Protein AF-0000000084448529 (afdb_homodimer)

Sequence (262 aa):
MGAVLVGSAVAVAVGKTAETLTDPGRRFHRKGSGHPDAEVFRLCDEWHTAKATGDALYVQVQSLDDERRLQTAIDAATDWLADVEEGLEALPARTLEGVRAKARVVQSTGHGGADLASAIIRDLLAMEGVAMGAVLVGSAVAVAVGKTAETLTDPGRRFHRKGSGHPDAEVFRLCDEWHTAKATGDALYVQVQSLDDERRLQTAIDAATDWLADVEEGLEALPARTLEGVRAKARVVQSTGHGGADLASAIIRDLLAMEGVA

Organism: NCBI:txid207340

Secondary structure (DSSP, 8-state):
------TTHHHHHHHHHHHHT--TT-------TTSTTHHHHHHHHHHHHHHHHHHHHHHT--SHHHHHHHHHHHHHHHHHHHHHHHHHHHS---SHHHHHHHHHHHHHHGGG-HHHHHHHHHHHHHTTTT-/-----TTTHHHHHHHHHTTTT--TT-------TTSTTHHHHHHHHHHHHHHHHHHHHHHT--SHHHHHHHHHHHHHHHHHHHHHHHHHHHS---SHHHHHHHHHHHHHHGGG-HHHHHHHHHHHHHTTTT-

Radius of gyration: 24.77 Å; Cα contacts (8 Å, |Δi|>4): 202; chains: 2; bounding box: 46×63×69 Å

pLDDT: mean 78.46, std 26.32, range [24.72, 98.0]

Solvent-accessible surface area (backbone atoms only — not comparable to full-atom values): 14985 Å² total; per-residue (Å²): 137,82,80,76,74,65,72,62,63,66,57,57,65,60,55,60,64,59,61,68,69,56,62,73,80,72,58,66,71,74,54,50,92,76,40,90,32,34,68,56,52,51,44,50,53,48,37,54,50,29,48,50,51,35,52,57,52,54,72,63,48,83,45,72,69,39,42,63,73,42,39,68,60,47,50,52,28,50,51,48,34,50,52,40,51,50,49,55,43,70,50,77,37,74,44,69,66,32,39,50,52,54,43,52,50,33,67,71,55,58,90,75,25,55,66,46,42,52,37,44,45,52,30,58,57,57,51,59,72,72,103,135,82,78,75,75,69,72,63,64,68,58,57,64,62,56,61,67,61,60,68,72,56,64,71,80,73,59,65,73,72,55,50,94,75,40,91,34,34,66,55,52,49,44,50,54,48,36,55,50,29,48,51,52,35,51,58,52,55,72,64,48,82,45,70,70,40,42,65,73,41,40,66,60,48,51,52,29,51,50,49,34,51,51,40,51,50,50,54,43,69,50,76,38,75,45,72,66,32,38,50,51,54,41,53,50,33,66,71,55,58,89,73,25,56,66,47,42,50,38,43,45,52,29,61,57,56,51,60,71,72,104

Nearest PDB structures (foldseek):
  3q84-assembly1_A  TM=5.074E-01  e=5.265E+00  Homo sapiens
  8cih-assembly1_A  TM=3.950E-01  e=4.992E+00  Homo sapiens
  3q0k-assembly1_A  TM=4.760E-01  e=4.502E+00  Homo sapiens
  8cih-a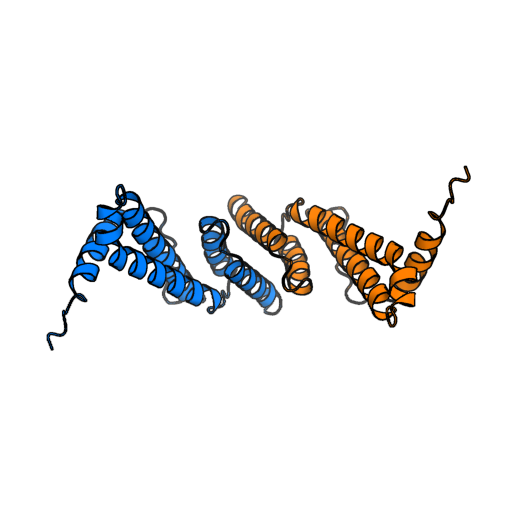ssembly1_A  TM=3.949E-01  e=6.170E+00  Homo sapiens
  8aud-assembly1_A  TM=3.080E-01  e=6.503E+00  Corynebacterium glutamicum ATCC 13032

Structure (mmCIF, N/CA/C/O backbone):
data_AF-0000000084448529-model_v1
#
loop_
_entity.id
_entity.type
_entity.pdbx_description
1 polymer 'Uncharacterized protein'
#
loop_
_atom_site.group_PDB
_atom_site.id
_atom_site.type_symbol
_atom_site.label_atom_id
_atom_site.label_alt_id
_atom_site.label_comp_id
_atom_site.label_asym_id
_atom_site.label_entity_id
_atom_site.label_seq_id
_atom_site.pdbx_PDB_ins_code
_atom_site.Cartn_x
_atom_site.Cartn_y
_atom_site.Cartn_z
_atom_site.occupancy
_atom_site.B_iso_or_equiv
_atom_site.auth_seq_id
_atom_site.auth_comp_id
_atom_site.auth_asym_id
_atom_site.auth_atom_id
_atom_site.pdbx_PDB_model_num
ATOM 1 N N . MET A 1 1 ? 23.875 27.547 34.562 1 24.72 1 MET A N 1
ATOM 2 C CA . MET A 1 1 ? 23.734 26.797 33.312 1 24.72 1 MET A CA 1
ATOM 3 C C . MET A 1 1 ? 22.328 26.969 32.75 1 24.72 1 MET A C 1
ATOM 5 O O . MET A 1 1 ? 21.344 26.609 33.406 1 24.72 1 MET A O 1
ATOM 9 N N . GLY A 1 2 ? 22.078 28.125 32.031 1 28.11 2 GLY A N 1
ATOM 10 C CA . GLY A 1 2 ? 20.859 28.781 31.625 1 28.11 2 GLY A CA 1
ATOM 11 C C . GLY A 1 2 ? 20.047 27.969 30.625 1 28.11 2 GLY A C 1
ATOM 12 O O . GLY A 1 2 ? 20.578 27.531 29.609 1 28.11 2 GLY A O 1
ATOM 13 N N . ALA A 1 3 ? 19.109 27.156 31.125 1 30.03 3 ALA A N 1
ATOM 14 C CA . ALA A 1 3 ? 18.094 26.391 30.422 1 30.03 3 ALA A CA 1
ATOM 15 C C . ALA A 1 3 ? 17.344 27.266 29.422 1 30.03 3 ALA A C 1
ATOM 17 O O . ALA A 1 3 ? 16.688 28.234 29.812 1 30.03 3 ALA A O 1
ATOM 18 N N . VAL A 1 4 ? 18.109 27.594 28.281 1 31.22 4 VAL A N 1
ATOM 19 C CA . VAL A 1 4 ? 17.5 28.359 27.203 1 31.22 4 VAL A CA 1
ATOM 20 C C . VAL A 1 4 ? 16.141 27.766 26.844 1 31.22 4 VAL A C 1
ATOM 22 O O . VAL A 1 4 ? 16.047 26.578 26.5 1 31.22 4 VAL A O 1
ATOM 25 N N . LEU A 1 5 ? 15.109 28.234 27.438 1 30.31 5 LEU A N 1
ATOM 26 C CA . LEU A 1 5 ? 13.68 28.078 27.188 1 30.31 5 LEU A CA 1
ATOM 27 C C . LEU A 1 5 ? 13.359 28.328 25.719 1 30.31 5 LEU A C 1
ATOM 29 O O . LEU A 1 5 ? 12.969 29.438 25.344 1 30.31 5 LEU A O 1
ATOM 33 N N . VAL A 1 6 ? 14.227 27.812 24.828 1 32.47 6 VAL A N 1
ATOM 34 C CA . VAL A 1 6 ? 13.891 28.016 23.422 1 32.47 6 VAL A CA 1
ATOM 35 C C . VAL A 1 6 ? 12.555 27.359 23.109 1 32.47 6 VAL A C 1
ATOM 37 O O . VAL A 1 6 ? 12.078 27.422 21.969 1 32.47 6 VAL A O 1
ATOM 40 N N . GLY A 1 7 ? 11.992 26.688 24.109 1 33.66 7 GLY A N 1
ATOM 41 C CA . GLY A 1 7 ? 10.82 25.875 23.812 1 33.66 7 GLY A CA 1
ATOM 42 C C . GLY A 1 7 ? 9.633 26.703 23.359 1 33.66 7 GLY A C 1
ATOM 43 O O . GLY A 1 7 ? 8.711 26.172 22.734 1 33.66 7 GLY A O 1
ATOM 44 N N . SER A 1 8 ? 9.484 28 23.844 1 33.22 8 SER A N 1
ATOM 45 C CA . SER A 1 8 ? 8.195 28.672 23.797 1 33.22 8 SER A CA 1
ATOM 46 C C . SER A 1 8 ? 7.926 29.266 22.422 1 33.22 8 SER A C 1
ATOM 48 O O . SER A 1 8 ? 6.77 29.438 22.031 1 33.22 8 SER A O 1
ATOM 50 N N . ALA A 1 9 ? 8.961 29.734 21.703 1 34.25 9 ALA A N 1
ATOM 51 C CA . ALA A 1 9 ? 8.641 30.594 20.562 1 34.25 9 ALA A CA 1
ATOM 52 C C . ALA A 1 9 ? 8.141 29.766 19.375 1 34.25 9 ALA A C 1
ATOM 54 O O . ALA A 1 9 ? 7.352 30.25 18.562 1 34.25 9 ALA A O 1
ATOM 55 N N . VAL A 1 10 ? 8.641 28.562 19.234 1 34.59 10 VAL A N 1
ATOM 56 C CA . VAL A 1 10 ? 8.227 27.812 18.047 1 34.59 10 VAL A CA 1
ATOM 57 C C . VAL A 1 10 ? 6.754 27.438 18.172 1 34.59 10 VAL A C 1
ATOM 59 O O . VAL A 1 10 ? 6.07 27.25 17.156 1 34.59 10 VAL A O 1
ATOM 62 N N . ALA A 1 11 ? 6.145 27.391 19.406 1 35.22 11 ALA A N 1
ATOM 63 C CA . ALA A 1 11 ? 4.727 27.062 19.516 1 35.22 11 ALA A CA 1
ATOM 64 C C . ALA A 1 11 ? 3.857 28.172 18.938 1 35.22 11 ALA A C 1
ATOM 66 O O . ALA A 1 11 ? 2.83 27.906 18.312 1 35.22 11 ALA A O 1
ATOM 67 N N . VAL A 1 12 ? 4.258 29.5 19.047 1 38.59 12 VAL A N 1
ATOM 68 C CA . VAL A 1 12 ? 3.381 30.609 18.703 1 38.59 12 VAL A CA 1
ATOM 69 C C . VAL A 1 12 ? 3.26 30.703 17.172 1 38.59 12 VAL A C 1
ATOM 71 O O . VAL A 1 12 ? 2.176 30.969 16.656 1 38.59 12 VAL A O 1
ATOM 74 N N . ALA A 1 13 ? 4.359 30.609 16.422 1 36.44 13 ALA A N 1
ATOM 75 C CA . ALA A 1 13 ? 4.254 30.859 14.984 1 36.44 13 ALA A CA 1
ATOM 76 C C . ALA A 1 13 ? 3.484 29.734 14.281 1 36.44 13 ALA A C 1
ATOM 78 O O . ALA A 1 13 ? 2.744 29.984 13.328 1 36.44 13 ALA A O 1
ATOM 79 N N . VAL A 1 14 ? 3.604 28.516 14.766 1 37.47 14 VAL A N 1
ATOM 80 C CA . VAL A 1 14 ? 2.838 27.453 14.148 1 37.47 14 VAL A CA 1
ATOM 81 C C . VAL A 1 14 ? 1.353 27.625 14.461 1 37.47 14 VAL A C 1
ATOM 83 O O . VAL A 1 14 ? 0.495 27.188 13.688 1 37.47 14 VAL A O 1
ATOM 86 N N . GLY A 1 15 ? 0.99 28.281 15.531 1 34.44 15 GLY A N 1
ATOM 87 C CA . GLY A 1 15 ? -0.405 28.469 15.898 1 34.44 15 GLY A CA 1
ATOM 88 C C . GLY A 1 15 ? -1.162 29.359 14.93 1 34.44 15 GLY A C 1
ATOM 89 O O . GLY A 1 15 ? -2.342 29.125 14.664 1 34.44 15 GLY A O 1
ATOM 90 N N . LYS A 1 16 ? -0.589 30.5 14.453 1 38.53 16 LYS A N 1
ATOM 91 C CA . LYS A 1 16 ? -1.367 31.469 13.672 1 38.53 16 LYS A CA 1
ATOM 92 C C . LYS A 1 16 ? -1.689 30.906 12.289 1 38.53 16 LYS A C 1
ATOM 94 O O . LYS A 1 16 ? -2.787 31.125 11.766 1 38.53 16 LYS A O 1
ATOM 99 N N . THR A 1 17 ? -0.734 30.438 11.492 1 34.94 17 THR A N 1
ATOM 100 C CA . THR A 1 17 ? -0.968 30.125 10.086 1 34.94 17 THR A CA 1
ATOM 101 C C . THR A 1 17 ? -1.81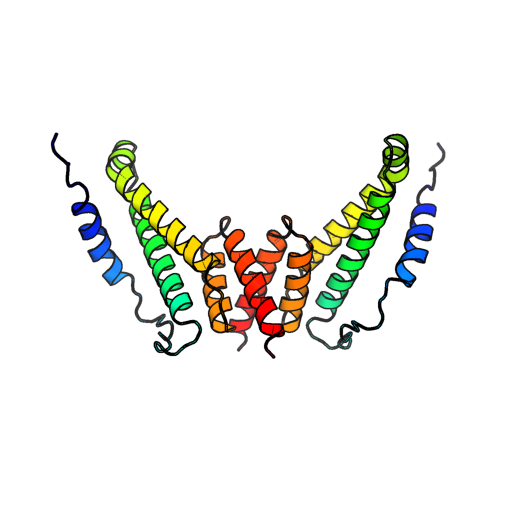2 28.859 9.945 1 34.94 17 THR A C 1
ATOM 103 O O . THR A 1 17 ? -2.354 28.594 8.875 1 34.94 17 THR A O 1
ATOM 106 N N . ALA A 1 18 ? -1.886 28.078 10.945 1 33.94 18 ALA A N 1
ATOM 107 C CA . ALA A 1 18 ? -2.771 26.906 10.867 1 33.94 18 ALA A CA 1
ATOM 108 C C . ALA A 1 18 ? -4.234 27.344 10.867 1 33.94 18 ALA A C 1
ATOM 110 O O . ALA A 1 18 ? -5.117 26.547 10.516 1 33.94 18 ALA A O 1
ATOM 111 N N . GLU A 1 19 ? -4.582 28.547 11.336 1 35.69 19 GLU A N 1
ATOM 112 C CA . GLU A 1 19 ? -5.992 28.922 11.336 1 35.69 19 GLU A CA 1
ATOM 113 C C . GLU A 1 19 ? -6.539 29.016 9.906 1 35.69 19 GLU A C 1
ATOM 115 O O . GLU A 1 19 ? -7.695 28.672 9.664 1 35.69 19 GLU A O 1
ATOM 120 N N . THR A 1 20 ? -5.777 29.688 9 1 36.91 20 THR A N 1
ATOM 121 C CA . THR A 1 20 ? -6.406 30.062 7.742 1 36.91 20 THR A CA 1
ATOM 122 C C . THR A 1 20 ? -6.547 28.859 6.816 1 36.91 20 THR A C 1
ATOM 124 O O . THR A 1 20 ? -7.293 28.906 5.84 1 36.91 20 THR A O 1
ATOM 127 N N . LEU A 1 21 ? -5.562 28.047 6.906 1 34.34 21 LEU A N 1
ATOM 128 C CA . LEU A 1 21 ? -5.605 27.078 5.82 1 34.34 21 LEU A CA 1
ATOM 129 C C . LEU A 1 21 ? -6.75 26.078 6.023 1 34.34 21 LEU A C 1
ATOM 131 O O . LEU A 1 21 ? -6.832 25.062 5.324 1 34.34 21 LEU A O 1
ATOM 135 N N . THR A 1 22 ? -7.488 26.219 7.078 1 32.53 22 THR A N 1
ATOM 136 C CA . THR A 1 22 ? -8.633 25.328 7.156 1 32.53 22 THR A CA 1
ATOM 137 C C . THR A 1 22 ? -9.664 25.656 6.082 1 32.53 22 THR A C 1
ATOM 139 O O . THR A 1 22 ? -10.242 26.75 6.09 1 32.53 22 THR A O 1
ATOM 142 N N . ASP A 1 23 ? -9.344 25.438 4.789 1 32 23 ASP A N 1
ATOM 143 C CA . ASP A 1 23 ? -10.5 25.531 3.906 1 32 23 ASP A CA 1
ATOM 144 C C . ASP A 1 23 ? -11.734 24.891 4.547 1 32 23 ASP A C 1
ATOM 146 O O . ASP A 1 23 ? -11.68 23.75 5.012 1 32 23 ASP A O 1
ATOM 150 N N . PRO A 1 24 ? -12.719 25.656 5.027 1 34.75 24 PRO A N 1
ATOM 151 C CA . PRO A 1 24 ? -13.969 25.203 5.637 1 34.75 24 PRO A CA 1
ATOM 152 C C . PRO A 1 24 ? -14.641 24.078 4.848 1 34.75 24 PRO A C 1
ATOM 154 O O . PRO A 1 24 ? -15.523 23.391 5.371 1 34.75 24 PRO A O 1
ATOM 157 N N . GLY A 1 25 ? -14.562 24.141 3.551 1 36.56 25 GLY A N 1
ATOM 158 C CA . GLY A 1 25 ? -15.445 23.266 2.795 1 36.56 25 GLY A CA 1
ATOM 159 C C . GLY A 1 25 ? -15.156 21.797 3.002 1 36.56 25 GLY A C 1
ATOM 160 O O . GLY A 1 25 ? -15.867 20.938 2.48 1 36.56 25 GLY A O 1
ATOM 161 N N . ARG A 1 26 ? -13.906 21.453 3.006 1 35.91 26 ARG A N 1
ATOM 162 C CA . ARG A 1 26 ? -13.75 20 3.09 1 35.91 26 ARG A CA 1
ATOM 163 C C . ARG A 1 26 ? -14.023 19.5 4.504 1 35.91 26 ARG A C 1
ATOM 165 O O . ARG A 1 26 ? -13.125 19.469 5.344 1 35.91 26 ARG A O 1
ATOM 172 N N . ARG A 1 27 ? -15.07 20 5.176 1 31.8 27 ARG A N 1
ATOM 173 C CA . ARG A 1 27 ? -15.57 19.422 6.422 1 31.8 27 ARG A CA 1
ATOM 174 C C . ARG A 1 27 ? -15.547 17.906 6.371 1 31.8 27 ARG A C 1
ATOM 176 O O . ARG A 1 27 ? -16.328 17.281 5.656 1 31.8 27 ARG A O 1
ATOM 183 N N . PHE A 1 28 ? -14.43 17.359 6.336 1 37.78 28 PHE A N 1
ATOM 184 C CA . PHE A 1 28 ? -14.609 15.953 6.68 1 37.78 28 PHE A CA 1
ATOM 185 C C . PHE A 1 28 ? -15.602 15.797 7.828 1 37.78 28 PHE A C 1
ATOM 187 O O . PHE A 1 28 ? -15.609 16.594 8.758 1 37.78 28 PHE A O 1
ATOM 194 N N . HIS A 1 29 ? -16.781 15.477 7.531 1 41.22 29 HIS A N 1
ATOM 195 C CA . HIS A 1 29 ? -17.797 15.242 8.562 1 41.22 29 HIS A CA 1
ATOM 196 C C . HIS A 1 29 ? -17.141 14.797 9.867 1 41.22 29 HIS A C 1
ATOM 198 O O . HIS A 1 29 ? -16.469 13.773 9.914 1 41.22 29 HIS A O 1
ATOM 204 N N . ARG A 1 30 ? -16.531 15.648 10.555 1 45.5 30 ARG A N 1
ATOM 205 C CA . ARG A 1 30 ? -16.25 15.273 11.938 1 45.5 30 ARG A CA 1
ATOM 206 C C . ARG A 1 30 ? -17.266 14.273 12.461 1 45.5 30 ARG A C 1
ATOM 208 O O . ARG A 1 30 ? -18.391 14.648 12.797 1 45.5 30 ARG A O 1
ATOM 215 N N . LYS A 1 31 ? -17.359 13.188 11.758 1 51.59 31 LYS A N 1
ATOM 216 C CA . LYS A 1 31 ? -18.297 12.25 12.367 1 51.59 31 LYS A CA 1
ATOM 217 C C . LYS A 1 31 ? -18.094 12.172 13.883 1 51.59 31 LYS A C 1
ATOM 219 O O . LYS A 1 31 ? -16.96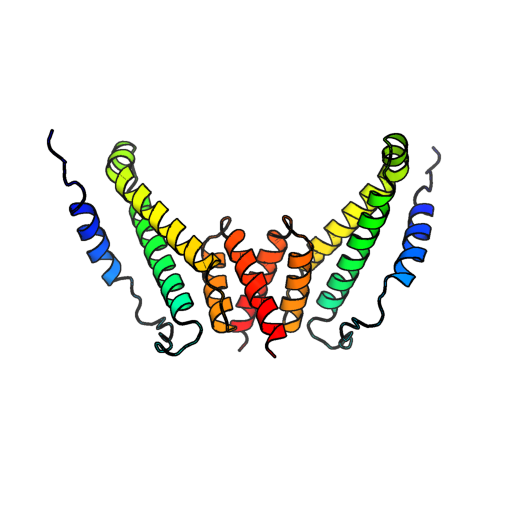9 12.305 14.367 1 51.59 31 LYS A O 1
ATOM 224 N N . GLY A 1 32 ? -19.047 12.438 14.453 1 54.25 32 GLY A N 1
ATOM 225 C CA . GLY A 1 32 ? -19.234 12.547 15.891 1 54.25 32 GLY A CA 1
ATOM 226 C C . GLY A 1 32 ? -18.375 11.57 16.672 1 54.25 32 GLY A C 1
ATOM 227 O O . GLY A 1 32 ? -17.859 10.602 16.109 1 54.25 32 GLY A O 1
ATOM 228 N N . SER A 1 33 ? -17.781 11.992 17.828 1 67.62 33 SER A N 1
ATOM 229 C CA . SER A 1 33 ? -17.062 11.219 18.844 1 67.62 33 SER A CA 1
ATOM 230 C C . SER A 1 33 ? -17.562 9.781 18.891 1 67.62 33 SER A C 1
ATOM 232 O O . SER A 1 33 ? -16.828 8.883 19.297 1 67.62 33 SER A O 1
ATOM 234 N N . GLY A 1 34 ? -18.578 9.539 18.156 1 83.69 34 GLY A N 1
ATOM 235 C CA . GLY A 1 34 ? -19.125 8.203 18.234 1 83.69 34 GLY A CA 1
ATOM 236 C C . GLY A 1 34 ? -18.75 7.32 17.062 1 83.69 34 GLY A C 1
ATOM 237 O O . GLY A 1 34 ? -18.984 6.109 17.094 1 83.69 34 GLY A O 1
ATOM 238 N N . HIS A 1 35 ? -18.094 7.938 16.125 1 90.12 35 HIS A N 1
ATOM 239 C CA . HIS A 1 35 ? -17.719 7.121 14.969 1 90.12 35 HIS A CA 1
ATOM 240 C C . HIS A 1 35 ? -16.578 6.176 15.312 1 90.12 35 HIS A C 1
ATOM 242 O O . HIS A 1 35 ? -15.625 6.566 15.984 1 90.12 35 HIS A O 1
ATOM 248 N N . PRO A 1 36 ? -16.609 4.973 14.953 1 93.94 36 PRO A N 1
ATOM 249 C CA . PRO A 1 36 ? -15.555 4.016 15.297 1 93.94 36 PRO A CA 1
ATOM 250 C C . PRO A 1 36 ? -14.172 4.469 14.836 1 93.94 36 PRO A C 1
ATOM 252 O O . PRO A 1 36 ? -13.156 4.039 15.391 1 93.94 36 PRO A O 1
ATOM 255 N N . ASP A 1 37 ? -14.125 5.371 13.82 1 96.88 37 ASP A N 1
ATOM 256 C CA . ASP A 1 37 ? -12.844 5.82 13.289 1 96.88 37 ASP A CA 1
ATOM 257 C C . ASP A 1 37 ? -12.609 7.293 13.602 1 96.88 37 ASP A C 1
ATOM 259 O O . ASP A 1 37 ? -11.898 7.984 12.867 1 96.88 37 ASP A O 1
ATOM 263 N N . ALA A 1 38 ? -13.195 7.797 14.633 1 96.69 38 ALA A N 1
ATOM 264 C CA . ALA A 1 38 ? -13.062 9.211 14.969 1 96.69 38 ALA A CA 1
ATOM 265 C C . ALA A 1 38 ? -11.602 9.594 15.156 1 96.69 38 ALA A C 1
ATOM 267 O O . ALA A 1 38 ? -11.156 10.641 14.672 1 96.69 38 ALA A O 1
ATOM 268 N N . GLU A 1 39 ? -10.891 8.703 15.891 1 97.19 39 GLU A N 1
ATOM 269 C CA . GLU A 1 39 ? -9.492 9.008 16.156 1 97.19 39 GLU A CA 1
ATOM 270 C C . GLU A 1 39 ? -8.664 8.93 14.867 1 97.19 39 GLU A C 1
ATOM 272 O O . GLU A 1 39 ? -7.719 9.703 14.688 1 97.19 39 GLU A O 1
ATOM 277 N N . VAL A 1 40 ? -8.992 8.055 13.953 1 97.81 40 VAL A N 1
ATOM 278 C CA . VAL A 1 40 ? -8.328 7.996 12.648 1 97.81 40 VAL A CA 1
ATOM 279 C C . VAL A 1 40 ? -8.516 9.32 11.914 1 97.81 40 VAL A C 1
ATOM 281 O O . VAL A 1 40 ? -7.559 9.883 11.383 1 97.81 40 VAL A O 1
ATOM 284 N N . PHE A 1 41 ? -9.695 9.828 11.922 1 97.44 41 PHE A N 1
ATOM 285 C CA . PHE A 1 41 ? -9.992 11.07 11.227 1 97.44 41 PHE A CA 1
ATOM 286 C C . PHE A 1 41 ? -9.219 12.234 11.852 1 97.44 41 PHE A C 1
ATOM 288 O O . PHE A 1 41 ? -8.672 13.078 11.133 1 97.44 41 PHE A O 1
ATOM 295 N N . ARG A 1 42 ? -9.172 12.188 13.133 1 97.56 42 ARG A N 1
ATOM 296 C CA . ARG A 1 42 ? -8.43 13.234 13.82 1 97.56 42 ARG A CA 1
ATOM 297 C C . ARG A 1 42 ? -6.961 13.227 13.414 1 97.56 42 ARG A C 1
ATOM 299 O O . ARG A 1 42 ? -6.379 14.273 13.133 1 97.56 42 ARG A O 1
ATOM 306 N N . LEU A 1 43 ? -6.391 12.055 13.43 1 97.75 43 LEU A N 1
ATOM 307 C CA . LEU A 1 43 ? -4.98 11.93 13.07 1 97.75 43 LEU A CA 1
ATOM 308 C C . LEU A 1 43 ? -4.75 12.336 11.617 1 97.75 43 LEU A C 1
ATOM 310 O O . LEU A 1 43 ? -3.715 12.914 11.289 1 97.75 43 LEU A O 1
ATOM 314 N N . CYS A 1 44 ? -5.668 12 10.75 1 97.44 44 CYS A N 1
ATOM 315 C CA . CYS A 1 44 ? -5.543 12.422 9.359 1 97.44 44 CYS A CA 1
ATOM 316 C C . CYS A 1 44 ? -5.531 13.945 9.25 1 97.44 44 CYS A C 1
ATOM 318 O O . CYS A 1 44 ? -4.715 14.516 8.523 1 97.44 44 CYS A O 1
ATOM 320 N N . ASP A 1 45 ? -6.379 14.578 9.953 1 97.31 45 ASP A N 1
ATOM 321 C CA . ASP A 1 45 ? -6.406 16.047 9.969 1 97.31 45 ASP A CA 1
ATOM 322 C C . ASP A 1 45 ? -5.094 16.609 10.492 1 97.31 45 ASP A C 1
ATOM 324 O O . ASP A 1 45 ? -4.559 17.578 9.938 1 97.31 45 ASP A O 1
ATOM 328 N N . GLU A 1 46 ? -4.695 15.961 11.539 1 97.81 46 GLU A N 1
ATOM 329 C CA . GLU A 1 46 ? -3.434 16.391 12.133 1 97.81 46 GLU A CA 1
ATOM 330 C C . GLU A 1 46 ? -2.277 16.219 11.148 1 97.81 46 GLU A C 1
ATOM 332 O O . GLU A 1 46 ? -1.38 17.062 11.086 1 97.81 46 GLU A O 1
ATOM 337 N N . TRP A 1 47 ? -2.309 15.188 10.422 1 96.94 47 TRP A N 1
ATOM 338 C CA . TRP A 1 47 ? -1.29 14.953 9.406 1 96.94 47 TRP A CA 1
ATOM 339 C C . TRP A 1 47 ? -1.247 16.094 8.406 1 96.94 47 TRP A C 1
ATOM 341 O O . TRP A 1 47 ? -0.174 16.625 8.094 1 96.94 47 TRP A O 1
ATOM 351 N N . HIS A 1 48 ? -2.387 16.453 7.914 1 96.75 48 HIS A N 1
ATOM 352 C CA . HIS A 1 48 ? -2.447 17.531 6.93 1 96.75 48 HIS A CA 1
ATOM 353 C C . HIS A 1 48 ? -1.93 18.828 7.512 1 96.75 48 HIS A C 1
ATOM 355 O O . HIS A 1 48 ? -1.25 19.594 6.824 1 96.75 48 HIS A O 1
ATOM 361 N N . THR A 1 49 ? -2.211 19.047 8.773 1 97.75 49 THR A N 1
ATOM 362 C CA . THR A 1 49 ? -1.723 20.25 9.43 1 97.75 49 THR A CA 1
ATOM 363 C C . THR A 1 49 ? -0.202 20.219 9.562 1 97.75 49 THR A C 1
ATOM 365 O O . THR A 1 49 ? 0.471 21.203 9.258 1 97.75 49 THR A O 1
ATOM 368 N N . ALA A 1 50 ? 0.261 19.062 9.984 1 96.81 50 ALA A N 1
ATOM 369 C CA . ALA A 1 50 ? 1.705 18.906 10.125 1 96.81 50 ALA A CA 1
ATOM 370 C C . ALA A 1 50 ? 2.406 19.078 8.781 1 96.81 50 ALA A C 1
ATOM 372 O O . ALA A 1 50 ? 3.418 19.781 8.688 1 96.81 50 ALA A O 1
ATOM 373 N N . LYS A 1 51 ? 1.891 18.484 7.809 1 95.94 51 LYS A N 1
ATOM 374 C CA . LYS A 1 51 ? 2.457 18.578 6.469 1 95.94 51 LYS A CA 1
ATOM 375 C C . LYS A 1 51 ? 2.461 20.031 5.977 1 95.94 51 LYS A C 1
ATOM 377 O O . LYS A 1 51 ? 3.471 20.5 5.457 1 95.94 51 LYS A O 1
ATOM 382 N N . ALA A 1 52 ? 1.409 20.719 6.133 1 95.94 52 ALA A N 1
ATOM 383 C CA . ALA A 1 52 ? 1.297 22.109 5.703 1 95.94 52 ALA A CA 1
ATOM 384 C C . ALA A 1 52 ? 2.297 23 6.438 1 95.94 52 ALA A C 1
ATOM 386 O O . ALA A 1 52 ? 2.879 23.906 5.852 1 95.94 52 ALA A O 1
ATOM 387 N N . THR A 1 53 ? 2.42 22.703 7.68 1 96.75 53 THR A N 1
ATOM 388 C CA . THR A 1 53 ? 3.359 23.453 8.492 1 96.75 53 THR A CA 1
ATOM 389 C C . THR A 1 53 ? 4.785 23.281 7.98 1 96.75 53 THR A C 1
ATOM 391 O O . THR A 1 53 ? 5.516 24.266 7.82 1 96.75 53 THR A O 1
ATOM 394 N N . GLY A 1 54 ? 5.148 22.078 7.742 1 95.69 54 GLY A N 1
ATOM 395 C CA . GLY A 1 54 ? 6.465 21.812 7.188 1 95.69 54 GLY A CA 1
ATOM 396 C C . GLY A 1 54 ? 6.688 22.469 5.836 1 95.69 54 GLY A C 1
ATOM 397 O O . GLY A 1 54 ? 7.723 23.094 5.605 1 95.69 54 GLY A O 1
ATOM 398 N N . ASP A 1 55 ? 5.691 22.312 4.969 1 94.44 55 ASP A N 1
ATOM 399 C CA . ASP A 1 55 ? 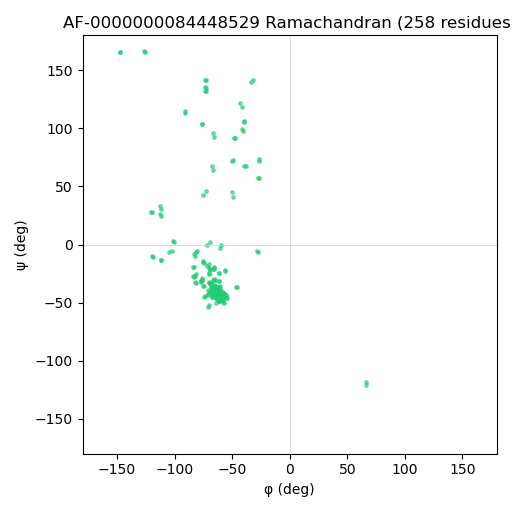5.773 22.922 3.641 1 94.44 55 ASP A CA 1
ATOM 400 C C . ASP A 1 55 ? 5.969 24.422 3.732 1 94.44 55 ASP A C 1
ATOM 402 O O . ASP A 1 55 ? 6.746 25 2.973 1 94.44 55 ASP A O 1
ATOM 406 N N . ALA A 1 56 ? 5.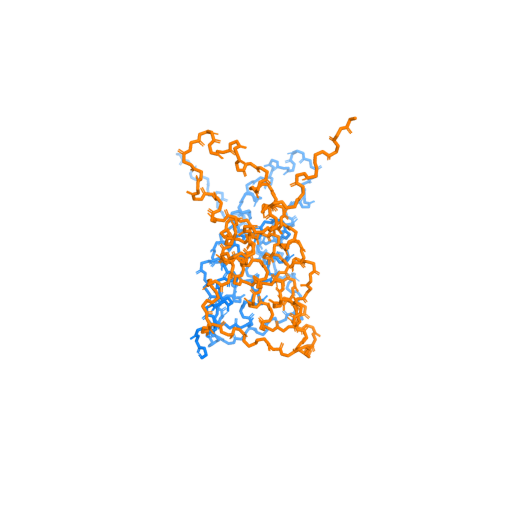285 25.031 4.621 1 96.06 56 ALA A N 1
ATOM 407 C CA . ALA A 1 56 ? 5.367 26.469 4.797 1 96.06 56 ALA A CA 1
ATOM 408 C C . ALA A 1 56 ? 6.77 26.891 5.23 1 96.06 56 ALA A C 1
ATOM 410 O O . ALA A 1 56 ? 7.27 27.938 4.805 1 96.06 56 ALA A O 1
ATOM 411 N N . LEU A 1 57 ? 7.387 26.062 6.047 1 96.25 57 LEU A N 1
ATOM 412 C CA . LEU A 1 57 ? 8.742 26.359 6.496 1 96.25 57 LEU A CA 1
ATOM 413 C C . LEU A 1 57 ? 9.742 26.188 5.352 1 96.25 57 LEU A C 1
ATOM 415 O O . LEU A 1 57 ? 10.641 27.016 5.188 1 96.25 57 LEU A O 1
ATOM 419 N N . TYR A 1 58 ? 9.523 25.203 4.594 1 94.25 58 TYR A N 1
ATOM 420 C CA . TYR A 1 58 ? 10.453 24.906 3.516 1 94.25 58 TYR A CA 1
ATOM 421 C C . TYR A 1 58 ? 10.445 26 2.455 1 94.25 58 TYR A C 1
ATOM 423 O O . TYR A 1 58 ? 11.484 26.328 1.883 1 94.25 58 TYR A O 1
ATOM 431 N N . VAL A 1 59 ? 9.32 26.547 2.193 1 95.25 59 VAL A N 1
ATOM 432 C CA . VAL A 1 59 ? 9.195 27.578 1.171 1 95.25 59 VAL A CA 1
ATOM 433 C C . VAL A 1 59 ? 9.969 28.828 1.602 1 95.25 59 VAL A C 1
ATOM 435 O O . VAL A 1 59 ? 10.352 29.641 0.764 1 95.25 59 VAL A O 1
ATOM 438 N N . GLN A 1 60 ? 10.266 28.984 2.834 1 95.56 60 GLN A N 1
ATOM 439 C CA . GLN A 1 60 ? 10.961 30.141 3.365 1 95.56 60 GLN A CA 1
ATOM 440 C C . GLN A 1 60 ? 12.469 30 3.213 1 95.56 60 GLN A C 1
ATOM 442 O O . GLN A 1 60 ? 13.211 30.984 3.371 1 95.56 60 GLN A O 1
ATOM 447 N N . VAL A 1 61 ? 12.898 28.75 3.02 1 95.06 61 VAL A N 1
ATOM 448 C CA . VAL A 1 61 ? 14.328 28.516 2.887 1 95.06 61 VAL A CA 1
ATOM 449 C C . VAL A 1 61 ? 14.797 28.938 1.499 1 95.06 61 VAL A C 1
ATOM 451 O O . VAL A 1 61 ? 14.578 28.234 0.515 1 95.06 61 VAL A O 1
ATOM 454 N N . GLN A 1 62 ? 15.461 30.109 1.395 1 95 62 GLN A N 1
ATOM 455 C CA . GLN A 1 62 ? 15.922 30.656 0.118 1 95 62 GLN A CA 1
ATOM 456 C C . GLN A 1 62 ? 17.438 30.812 0.099 1 95 62 GLN A C 1
ATOM 458 O O . GLN A 1 62 ? 18.016 31.156 -0.931 1 95 62 GLN A O 1
ATOM 463 N N . SER A 1 63 ? 18.094 30.641 1.318 1 95.44 63 SER A N 1
ATOM 464 C CA . SER A 1 63 ? 19.547 30.734 1.465 1 95.44 63 SER A CA 1
ATOM 465 C C . SER A 1 63 ? 20.062 29.797 2.555 1 95.44 63 SER A C 1
ATOM 467 O O . SER A 1 63 ? 19.266 29.234 3.316 1 95.44 63 SER A O 1
ATOM 469 N N . LEU A 1 64 ? 21.297 29.641 2.523 1 94.44 64 LEU A N 1
ATOM 470 C CA . LEU A 1 64 ? 21.906 28.828 3.564 1 94.44 64 LEU A CA 1
ATOM 471 C C . LEU A 1 64 ? 21.656 29.438 4.941 1 94.44 64 LEU A C 1
ATOM 473 O O . LEU A 1 64 ? 21.5 28.703 5.926 1 94.44 64 LEU A O 1
ATOM 477 N N . ASP A 1 65 ? 21.719 30.828 4.992 1 95 65 ASP A N 1
ATOM 478 C CA . ASP A 1 65 ? 21.438 31.5 6.254 1 95 65 ASP A CA 1
ATOM 479 C C . ASP A 1 65 ? 20 31.219 6.715 1 95 65 ASP A C 1
ATOM 481 O O . ASP A 1 65 ? 19.766 31 7.902 1 95 65 ASP A O 1
ATOM 485 N N . ASP A 1 66 ? 19.078 31.156 5.77 1 94.69 66 ASP A N 1
ATOM 486 C CA . ASP A 1 66 ? 17.688 30.797 6.078 1 94.69 66 ASP A CA 1
ATOM 487 C C . ASP A 1 66 ? 17.609 29.391 6.656 1 94.69 66 ASP A C 1
ATOM 489 O O . ASP A 1 66 ? 16.891 29.156 7.629 1 94.69 66 ASP A O 1
ATOM 493 N N . GLU A 1 67 ? 18.266 28.484 5.988 1 95.12 67 GLU A N 1
ATOM 494 C CA . GLU A 1 67 ? 18.266 27.078 6.41 1 95.12 67 GLU A CA 1
ATOM 495 C C . GLU A 1 67 ? 18.734 26.938 7.855 1 95.12 67 GLU A C 1
ATOM 497 O O . GLU A 1 67 ? 18.109 26.219 8.641 1 95.12 67 GLU A O 1
ATOM 502 N N . ARG A 1 68 ? 19.828 27.641 8.148 1 95.25 68 ARG A N 1
ATOM 503 C CA . ARG A 1 68 ? 20.375 27.578 9.5 1 95.25 68 ARG A CA 1
ATOM 504 C C . ARG A 1 68 ? 19.391 28.156 10.516 1 95.25 68 ARG A C 1
ATOM 506 O O . ARG A 1 68 ? 19.172 27.578 11.586 1 95.25 68 ARG A O 1
ATOM 513 N N . ARG A 1 69 ? 18.797 29.25 10.188 1 96.44 69 ARG A N 1
ATOM 514 C CA . ARG A 1 69 ? 17.859 29.953 11.062 1 96.44 69 ARG A CA 1
ATOM 515 C C . ARG A 1 69 ? 16.625 29.109 11.32 1 96.44 69 ARG A C 1
ATOM 517 O O . ARG A 1 69 ? 16.094 29.094 12.438 1 96.44 69 ARG A O 1
ATOM 524 N N . LEU A 1 70 ? 16.219 28.344 10.266 1 97.06 70 LEU A N 1
ATOM 525 C CA . LEU A 1 70 ? 14.938 27.672 10.336 1 97.06 70 LEU A CA 1
ATOM 526 C C . LEU A 1 70 ? 15.125 26.188 10.68 1 97.06 70 LEU A C 1
ATOM 528 O O . LEU A 1 70 ? 14.148 25.453 10.766 1 97.06 70 LEU A O 1
ATOM 532 N N . GLN A 1 71 ? 16.297 25.812 10.891 1 96.38 71 GLN A N 1
ATOM 533 C CA . GLN A 1 71 ? 16.625 24.391 11.016 1 96.38 71 GLN A CA 1
ATOM 534 C C . GLN A 1 71 ? 15.844 23.75 12.164 1 96.38 71 GLN A C 1
ATOM 536 O O . GLN A 1 71 ? 15.266 22.672 12 1 96.38 71 GLN A O 1
ATOM 541 N N . THR A 1 72 ? 15.836 24.406 13.281 1 97.12 72 THR A N 1
ATOM 542 C CA . THR A 1 72 ? 15.164 23.859 14.453 1 97.12 72 THR A CA 1
ATOM 543 C C . THR A 1 72 ? 13.672 23.703 14.188 1 97.12 72 THR A C 1
ATOM 545 O O . THR A 1 72 ? 13.078 22.672 14.547 1 97.12 72 THR A O 1
ATOM 548 N N . ALA A 1 73 ? 13.094 24.672 13.539 1 96.81 73 ALA A N 1
ATOM 549 C CA . ALA A 1 73 ? 11.672 24.641 13.234 1 96.81 73 ALA A CA 1
ATOM 550 C C . ALA A 1 73 ? 11.359 23.547 12.211 1 96.81 73 ALA A C 1
ATOM 552 O O . ALA A 1 73 ? 10.359 22.828 12.344 1 96.81 73 ALA A O 1
ATOM 553 N N . ILE A 1 74 ? 12.219 23.375 11.312 1 96.44 74 ILE A N 1
ATOM 554 C CA . ILE A 1 74 ? 12.039 22.359 10.281 1 96.44 74 ILE A CA 1
ATOM 555 C C . ILE A 1 74 ? 12.164 20.969 10.891 1 96.44 74 ILE A C 1
ATOM 557 O O . ILE A 1 74 ? 11.359 20.078 10.602 1 96.44 74 ILE A O 1
ATOM 561 N N . ASP A 1 75 ? 13.094 20.797 11.766 1 96.44 75 ASP A N 1
ATOM 562 C CA . ASP A 1 75 ? 13.258 19.531 12.453 1 96.44 75 ASP A CA 1
ATOM 563 C C . ASP A 1 75 ? 12.016 19.188 13.273 1 96.44 75 ASP A C 1
ATOM 565 O O . ASP A 1 75 ? 11.555 18.047 13.258 1 96.44 75 ASP A O 1
ATOM 569 N N . ALA A 1 76 ? 11.523 20.203 13.922 1 97.12 76 ALA A N 1
ATOM 570 C CA . ALA A 1 76 ? 10.352 19.984 14.758 1 97.12 76 ALA A CA 1
ATOM 571 C C . ALA A 1 76 ? 9.141 19.594 13.906 1 97.12 76 ALA A C 1
ATOM 573 O O . ALA A 1 76 ? 8.375 18.703 14.281 1 97.12 76 ALA A O 1
ATOM 574 N N . ALA A 1 77 ? 8.984 20.219 12.797 1 96.94 77 ALA A N 1
ATOM 575 C CA . ALA A 1 77 ? 7.879 19.906 11.891 1 96.94 77 ALA A CA 1
ATOM 576 C C . ALA A 1 77 ? 8.023 18.5 11.305 1 96.94 77 ALA A C 1
ATOM 578 O O . ALA A 1 77 ? 7.039 17.781 11.188 1 96.94 77 ALA A O 1
ATOM 579 N N . THR A 1 78 ? 9.211 18.203 11.016 1 95.44 78 THR A N 1
ATOM 580 C CA . THR A 1 78 ? 9.492 16.891 10.469 1 95.44 78 THR A CA 1
ATOM 581 C C . THR A 1 78 ? 9.195 15.797 11.492 1 95.44 78 THR A C 1
ATOM 583 O O . THR A 1 78 ? 8.57 14.781 11.172 1 95.44 78 THR A O 1
ATOM 586 N N . ASP A 1 79 ? 9.586 16.031 12.695 1 96.94 79 ASP A N 1
ATOM 587 C CA . ASP A 1 79 ? 9.32 15.086 13.773 1 96.94 79 ASP A CA 1
ATOM 588 C C . ASP A 1 79 ? 7.82 14.945 14.016 1 96.94 79 ASP A C 1
ATOM 590 O O . ASP A 1 79 ? 7.32 13.836 14.234 1 96.94 79 ASP A O 1
ATOM 594 N N . TRP A 1 80 ? 7.18 16.062 13.984 1 97.5 80 TRP A N 1
ATOM 595 C CA . TRP A 1 80 ? 5.73 16.062 14.164 1 97.5 80 TRP A CA 1
ATOM 596 C C . TRP A 1 80 ? 5.043 15.219 13.102 1 97.5 80 TRP A C 1
ATOM 598 O O . TRP A 1 80 ? 4.219 14.359 13.422 1 97.5 80 TRP A O 1
ATOM 608 N N . LEU A 1 81 ? 5.391 15.367 11.875 1 96.19 81 LEU A N 1
ATOM 609 C CA . LEU A 1 81 ? 4.809 14.602 10.781 1 96.19 81 LEU A CA 1
ATOM 610 C C . LEU A 1 81 ? 5.082 13.109 10.945 1 96.19 81 LEU A C 1
ATOM 612 O O . LEU A 1 81 ? 4.18 12.289 10.781 1 96.19 81 LEU A O 1
ATOM 616 N N . ALA A 1 82 ? 6.262 12.828 11.312 1 94.94 82 ALA A N 1
ATOM 617 C CA . ALA A 1 82 ? 6.641 11.43 11.523 1 94.94 82 ALA A CA 1
ATOM 618 C C . ALA A 1 82 ? 5.812 10.797 12.641 1 94.94 82 ALA A C 1
ATOM 620 O O . ALA A 1 82 ? 5.344 9.664 12.508 1 94.94 82 ALA A O 1
ATOM 621 N N . ASP A 1 83 ? 5.645 11.539 13.672 1 96.56 83 ASP A N 1
ATOM 622 C CA . ASP A 1 83 ? 4.875 11.047 14.812 1 96.56 83 ASP A CA 1
ATOM 623 C C . ASP A 1 83 ? 3.428 10.766 14.414 1 96.56 83 ASP A C 1
ATOM 625 O O . ASP A 1 83 ? 2.859 9.742 14.805 1 96.56 83 ASP A O 1
ATOM 629 N N . VAL A 1 84 ? 2.902 11.633 13.703 1 97.19 84 VAL A N 1
ATOM 630 C CA . VAL A 1 84 ? 1.515 11.477 13.289 1 97.19 84 VAL A CA 1
ATOM 631 C C . VAL A 1 84 ? 1.391 10.281 12.344 1 97.19 84 VAL A C 1
ATOM 633 O O . VAL A 1 84 ? 0.436 9.508 12.445 1 97.19 84 VAL A O 1
ATOM 636 N N . GLU A 1 85 ? 2.326 10.148 11.469 1 96.06 85 GLU A N 1
ATOM 637 C CA . GLU A 1 85 ? 2.311 9.016 10.547 1 96.06 85 GLU A CA 1
ATOM 638 C C . GLU A 1 85 ? 2.428 7.695 11.297 1 96.06 85 GLU A C 1
ATOM 640 O O . GLU A 1 85 ? 1.718 6.734 10.984 1 96.06 85 GLU A O 1
ATOM 645 N N . GLU A 1 86 ? 3.236 7.688 12.258 1 96.12 86 GLU A N 1
ATOM 646 C CA . GLU A 1 86 ? 3.35 6.5 13.102 1 96.12 86 GLU A CA 1
ATOM 647 C C . GLU A 1 86 ? 2.033 6.195 13.812 1 96.12 86 GLU A C 1
ATOM 649 O O . GLU A 1 86 ? 1.634 5.035 13.922 1 96.12 86 GLU A O 1
ATOM 654 N N . GLY A 1 87 ? 1.452 7.215 14.281 1 97.31 87 GLY A N 1
ATOM 655 C CA . GLY A 1 87 ? 0.144 7.051 14.891 1 97.31 87 GLY A CA 1
ATOM 656 C C . GLY A 1 87 ? -0.889 6.465 13.945 1 97.31 87 GLY A C 1
ATOM 657 O O . GLY A 1 87 ? -1.653 5.578 14.328 1 97.31 87 GLY A O 1
ATOM 658 N N . LEU A 1 88 ? -0.904 6.961 12.734 1 97.25 88 LEU A N 1
ATOM 659 C CA . LEU A 1 88 ? -1.84 6.469 11.727 1 97.25 88 LEU A CA 1
ATOM 660 C C . LEU A 1 88 ? -1.558 5.012 11.391 1 97.25 88 LEU A C 1
ATOM 662 O O . LEU A 1 88 ? -2.484 4.234 11.141 1 97.25 88 LEU A O 1
ATOM 666 N N . GLU A 1 89 ? -0.342 4.648 11.359 1 96.19 89 GLU A N 1
ATOM 667 C CA . GLU A 1 89 ? 0.052 3.273 11.078 1 96.19 89 GLU A CA 1
ATOM 668 C C . GLU A 1 89 ? -0.416 2.326 12.18 1 96.19 89 GLU A C 1
ATOM 670 O O . GLU A 1 89 ? -0.857 1.209 11.898 1 96.19 89 GLU A O 1
ATOM 675 N N . ALA A 1 90 ? -0.397 2.785 13.367 1 97.19 90 ALA A N 1
ATOM 676 C CA . ALA A 1 90 ? -0.675 1.945 14.531 1 97.19 90 ALA A CA 1
ATOM 677 C C . ALA A 1 90 ? -2.178 1.82 14.766 1 97.19 90 ALA A C 1
ATOM 679 O O . ALA A 1 90 ? -2.643 0.823 15.328 1 97.19 90 ALA A O 1
ATOM 680 N N . LEU A 1 91 ? -2.879 2.777 14.375 1 97.69 91 LEU A N 1
ATOM 681 C CA . LEU A 1 91 ? -4.309 2.816 14.664 1 97.69 91 LEU A CA 1
ATOM 682 C C . LEU A 1 91 ? -5.105 2.16 13.539 1 97.69 91 LEU A C 1
ATOM 684 O O . LEU A 1 91 ? -5.215 2.715 12.445 1 97.69 91 LEU A O 1
ATOM 688 N N . PRO A 1 92 ? -5.754 1.054 13.859 1 97.38 92 PRO A N 1
ATOM 689 C CA . PRO A 1 92 ? -6.523 0.408 12.797 1 97.38 92 PRO A CA 1
ATOM 690 C C . PRO A 1 92 ? -7.805 1.164 12.453 1 97.38 92 PRO A C 1
ATOM 692 O O . PRO A 1 92 ? -8.5 1.649 13.352 1 97.38 92 PRO A O 1
ATOM 695 N N . ALA A 1 93 ? -7.98 1.34 11.141 1 97.25 93 ALA A N 1
ATOM 696 C CA . ALA A 1 93 ? -9.297 1.765 10.68 1 97.25 93 ALA A CA 1
ATOM 697 C C . ALA A 1 93 ? -10.305 0.621 10.766 1 97.25 93 ALA A C 1
ATOM 699 O O . ALA A 1 93 ? -9.977 -0.527 10.453 1 97.25 93 ALA A O 1
ATOM 700 N N . ARG A 1 94 ? -11.5 0.935 11.141 1 96.06 94 ARG A N 1
ATOM 701 C CA . ARG A 1 94 ? -12.508 -0.096 11.375 1 96.06 94 ARG A CA 1
ATOM 702 C C . ARG A 1 94 ? -13.609 -0.027 10.328 1 96.06 94 ARG A C 1
ATOM 704 O O . ARG A 1 94 ? -14.461 -0.919 10.25 1 96.06 94 ARG A O 1
ATOM 711 N N . THR A 1 95 ? -13.672 1.021 9.578 1 95.12 95 THR A N 1
ATOM 712 C CA . THR A 1 95 ? -14.656 1.19 8.508 1 95.12 95 THR A CA 1
ATOM 713 C C . THR A 1 95 ? -13.961 1.519 7.188 1 95.12 95 THR A C 1
ATOM 715 O O . THR A 1 95 ? -12.781 1.889 7.172 1 95.12 95 THR A O 1
ATOM 718 N N . LEU A 1 96 ? -14.75 1.397 6.152 1 94.31 96 LEU A N 1
ATOM 719 C CA . LEU A 1 96 ? -14.211 1.742 4.84 1 94.31 96 LEU A CA 1
ATOM 720 C C . LEU A 1 96 ? -13.906 3.234 4.75 1 94.31 96 LEU A C 1
ATOM 722 O O . LEU A 1 96 ? -12.945 3.639 4.102 1 94.31 96 LEU A O 1
ATOM 726 N N . GLU A 1 97 ? -14.68 3.969 5.477 1 94.44 97 GLU A N 1
ATOM 727 C CA . GLU A 1 97 ? -14.438 5.41 5.512 1 94.44 97 GLU A CA 1
ATOM 728 C C . GLU A 1 97 ? -13.086 5.723 6.152 1 94.44 97 GLU A C 1
ATOM 730 O O . GLU A 1 97 ? -12.336 6.562 5.648 1 94.44 97 GLU A O 1
ATOM 735 N N . GLY A 1 98 ? -12.805 5.004 7.223 1 96.62 98 GLY A N 1
ATOM 736 C CA . GLY A 1 98 ? -11.516 5.18 7.871 1 96.62 98 GLY A CA 1
ATOM 737 C C . GLY A 1 98 ? -10.352 4.723 7.016 1 96.62 98 GLY A C 1
ATOM 738 O O . GLY A 1 98 ? -9.32 5.402 6.945 1 96.62 98 GLY A O 1
ATOM 739 N N . VAL A 1 99 ? -10.57 3.646 6.336 1 96.81 99 VAL A N 1
ATOM 740 C CA . VAL A 1 99 ? -9.539 3.129 5.441 1 96.81 99 VAL A CA 1
ATOM 741 C C . VAL A 1 99 ? -9.273 4.137 4.324 1 96.81 99 VAL A C 1
ATOM 743 O O . VAL A 1 99 ? -8.117 4.418 4.004 1 96.81 99 VAL A O 1
ATOM 746 N N . ARG A 1 100 ? -10.281 4.664 3.764 1 96.31 100 ARG A N 1
ATOM 747 C CA . ARG A 1 100 ? -10.141 5.637 2.686 1 96.31 100 ARG A CA 1
ATOM 748 C C . ARG A 1 100 ? -9.477 6.918 3.186 1 96.31 100 ARG A C 1
ATOM 750 O O . ARG A 1 100 ? -8.703 7.551 2.457 1 96.31 100 ARG A O 1
ATOM 757 N N . ALA A 1 101 ? -9.812 7.277 4.395 1 96.56 101 ALA A N 1
ATOM 758 C CA . ALA A 1 101 ? -9.164 8.461 4.961 1 96.56 101 ALA A CA 1
ATOM 759 C C . ALA A 1 101 ? -7.652 8.266 5.051 1 96.56 101 ALA A C 1
ATOM 761 O O . ALA A 1 101 ? -6.883 9.141 4.66 1 96.56 101 ALA A O 1
ATOM 762 N N . LYS A 1 102 ? -7.227 7.117 5.527 1 97.06 102 LYS A N 1
ATOM 763 C CA . LYS A 1 102 ? -5.801 6.805 5.57 1 97.06 102 LYS A CA 1
ATOM 764 C C . LYS A 1 102 ? -5.207 6.75 4.164 1 97.06 102 LYS A C 1
ATOM 766 O O . LYS A 1 102 ? -4.082 7.199 3.943 1 97.06 102 LYS A O 1
ATOM 771 N N . ALA A 1 103 ? -5.953 6.207 3.236 1 95.81 103 ALA A N 1
ATOM 772 C CA . ALA A 1 103 ? -5.496 6.086 1.854 1 95.81 103 ALA A CA 1
ATOM 773 C C . ALA A 1 103 ? -5.234 7.457 1.242 1 95.81 103 ALA A C 1
ATOM 775 O O . ALA A 1 103 ? -4.285 7.633 0.474 1 95.81 103 ALA A O 1
ATOM 776 N N . ARG A 1 104 ? -6.027 8.414 1.581 1 95.31 104 ARG A N 1
ATOM 777 C CA . ARG A 1 104 ? -5.836 9.766 1.063 1 95.31 104 ARG A CA 1
ATOM 778 C C . ARG A 1 104 ? -4.535 10.367 1.577 1 95.31 104 ARG A C 1
ATOM 780 O O . ARG A 1 104 ? -3.867 11.117 0.859 1 95.31 104 ARG A O 1
ATOM 787 N N . VAL A 1 105 ? -4.25 10.016 2.803 1 95.94 105 VAL A N 1
ATOM 788 C CA . VAL A 1 105 ? -2.98 10.477 3.355 1 95.94 105 VAL A CA 1
ATOM 789 C C . VAL A 1 105 ? -1.822 9.898 2.545 1 95.94 105 VAL A C 1
ATOM 791 O O . VAL A 1 105 ? -0.913 10.625 2.143 1 95.94 105 VAL A O 1
ATOM 794 N N . VAL A 1 106 ? -1.873 8.625 2.25 1 94.88 106 VAL A N 1
ATOM 795 C CA . VAL A 1 106 ? -0.815 7.973 1.485 1 94.88 106 VAL A CA 1
ATOM 796 C C . VAL A 1 106 ? -0.697 8.625 0.108 1 94.88 106 VAL A C 1
ATOM 798 O O . VAL A 1 106 ? 0.41 8.867 -0.375 1 94.88 106 VAL A O 1
ATOM 801 N N . GLN A 1 107 ? -1.775 8.875 -0.478 1 91.69 107 GLN A N 1
ATOM 802 C CA . GLN A 1 107 ? -1.784 9.484 -1.803 1 91.69 107 GLN A CA 1
ATOM 803 C C . GLN A 1 107 ? -1.119 10.859 -1.779 1 91.69 107 GLN A C 1
ATOM 805 O O . GLN A 1 107 ? -0.485 11.266 -2.756 1 91.69 107 GLN A O 1
ATOM 810 N N . SER A 1 108 ? -1.263 11.461 -0.699 1 90.75 108 SER A N 1
ATOM 811 C CA . SER A 1 108 ? -0.728 12.812 -0.576 1 90.75 108 SER A CA 1
ATOM 812 C C . SER A 1 108 ? 0.766 12.797 -0.267 1 90.75 108 SER A C 1
ATOM 814 O O . SER A 1 108 ? 1.454 13.805 -0.43 1 90.75 108 SER A O 1
ATOM 816 N N . THR A 1 109 ? 1.322 11.664 0.391 1 83.25 109 THR A N 1
ATOM 817 C CA . THR A 1 109 ? 2.717 11.547 0.805 1 83.25 109 THR A CA 1
ATOM 818 C C . THR A 1 109 ? 3.615 11.273 -0.396 1 83.25 109 THR A C 1
ATOM 820 O O . THR A 1 109 ? 4.812 11.562 -0.363 1 83.25 109 THR A O 1
ATOM 823 N N . GLY A 1 110 ? 3.105 10.906 -1.454 1 68.38 110 GLY A N 1
ATOM 824 C CA . GLY A 1 110 ? 3.949 10.5 -2.564 1 68.38 110 GLY A CA 1
ATOM 825 C C . GLY A 1 110 ? 4.73 9.227 -2.281 1 68.38 110 GLY A C 1
ATOM 826 O O . GLY A 1 110 ? 4.156 8.211 -1.882 1 68.38 110 GLY A O 1
ATOM 827 N N . HIS A 1 111 ? 6.176 9.148 -2.248 1 62.72 111 HIS A N 1
ATOM 828 C CA . HIS A 1 111 ? 7.062 7.996 -2.199 1 62.72 111 HIS A CA 1
ATOM 829 C C . HIS A 1 111 ? 7.203 7.469 -0.774 1 62.72 111 HIS A C 1
ATOM 831 O O . HIS A 1 111 ? 7.469 6.281 -0.571 1 62.72 111 HIS A O 1
ATOM 837 N N . GLY A 1 112 ? 6.707 8.047 0.236 1 63.44 112 GLY A N 1
ATOM 838 C CA . GLY A 1 112 ? 7.027 7.66 1.602 1 63.44 112 GLY A CA 1
ATOM 839 C C . GLY A 1 112 ? 5.848 7.055 2.342 1 63.44 112 GLY A C 1
ATOM 840 O O . GLY A 1 112 ? 5.914 6.844 3.555 1 63.44 112 GLY A O 1
ATOM 841 N N . GLY A 1 113 ? 5 6.355 1.642 1 83.06 113 GLY A N 1
ATOM 842 C CA . GLY A 1 113 ? 3.795 5.93 2.336 1 83.06 113 GLY A CA 1
ATOM 843 C C . GLY A 1 113 ? 3.631 4.422 2.377 1 83.06 113 GLY A C 1
ATOM 844 O O . GLY A 1 113 ? 2.52 3.918 2.551 1 83.06 113 GLY A O 1
ATOM 845 N N . ALA A 1 114 ? 4.902 3.738 2.34 1 85.69 114 ALA A N 1
ATOM 846 C CA . ALA A 1 114 ? 4.816 2.289 2.184 1 85.69 114 ALA A CA 1
ATOM 847 C C . ALA A 1 114 ? 4.293 1.63 3.455 1 85.69 114 ALA A C 1
ATOM 849 O O . ALA A 1 114 ? 3.473 0.712 3.393 1 85.69 114 ALA A O 1
ATOM 850 N N . ASP A 1 115 ? 4.797 2.09 4.566 1 89.25 115 ASP A N 1
ATOM 851 C CA . ASP A 1 115 ? 4.355 1.495 5.828 1 89.25 115 ASP A CA 1
ATOM 852 C C . ASP A 1 115 ? 2.873 1.765 6.07 1 89.25 115 ASP A C 1
ATOM 854 O O . ASP A 1 115 ? 2.141 0.877 6.512 1 89.25 115 ASP A O 1
ATOM 858 N N . LEU A 1 116 ? 2.514 2.947 5.812 1 93.88 116 LEU A N 1
ATOM 859 C CA . LEU A 1 116 ? 1.103 3.271 5.984 1 93.88 116 LEU A CA 1
ATOM 860 C C . LEU A 1 116 ? 0.244 2.52 4.973 1 93.88 116 LEU A C 1
ATOM 862 O O . LEU A 1 116 ? -0.856 2.066 5.301 1 93.88 116 LEU A O 1
ATOM 866 N N . ALA A 1 117 ? 0.732 2.393 3.785 1 93.69 117 ALA A N 1
ATOM 867 C CA . ALA A 1 117 ? 0.016 1.598 2.791 1 93.69 117 ALA A CA 1
ATOM 868 C C . ALA A 1 117 ? -0.173 0.161 3.268 1 93.69 117 ALA A C 1
ATOM 870 O O . ALA A 1 117 ? -1.252 -0.415 3.111 1 93.69 117 ALA A O 1
ATOM 871 N N . SER A 1 118 ? 0.814 -0.385 3.861 1 92.88 118 SER A N 1
ATOM 872 C CA . SER A 1 118 ? 0.721 -1.733 4.41 1 92.88 118 SER A CA 1
ATOM 873 C C . SER A 1 118 ? -0.323 -1.808 5.52 1 92.88 118 SER A C 1
ATOM 875 O O . SER A 1 118 ? -1.077 -2.779 5.605 1 92.88 118 SER A O 1
ATOM 877 N N . ALA A 1 119 ? -0.349 -0.841 6.32 1 94.31 119 ALA A N 1
ATOM 878 C CA . ALA A 1 119 ? -1.342 -0.794 7.391 1 94.31 119 ALA A CA 1
ATOM 879 C C . ALA A 1 119 ? -2.758 -0.729 6.824 1 94.31 119 ALA A C 1
ATOM 881 O O . ALA A 1 119 ? -3.674 -1.36 7.355 1 94.31 119 ALA A O 1
ATOM 882 N N . ILE A 1 120 ? -2.871 0.026 5.805 1 95.06 120 ILE A N 1
ATOM 883 C CA . ILE A 1 120 ? -4.168 0.175 5.152 1 95.06 120 ILE A CA 1
ATOM 884 C C . ILE A 1 120 ? -4.625 -1.174 4.598 1 95.06 120 ILE A C 1
ATOM 886 O O . ILE A 1 120 ? -5.793 -1.547 4.746 1 95.06 120 ILE A O 1
ATOM 890 N N . ILE A 1 121 ? -3.713 -1.82 3.996 1 94.19 121 ILE A N 1
ATOM 891 C CA . ILE A 1 121 ? -4.012 -3.141 3.455 1 94.19 121 ILE A CA 1
ATOM 892 C C . ILE A 1 121 ? -4.438 -4.078 4.582 1 94.19 121 ILE A C 1
ATOM 894 O O . ILE A 1 121 ? -5.43 -4.801 4.461 1 94.19 121 ILE A O 1
ATOM 898 N N . ARG A 1 122 ? -3.752 -4.07 5.637 1 94.31 122 ARG A N 1
ATOM 899 C CA . ARG A 1 122 ? -4.105 -4.883 6.797 1 94.31 122 ARG A CA 1
ATOM 900 C C . ARG A 1 122 ? -5.504 -4.539 7.301 1 94.31 122 ARG A C 1
ATOM 902 O O . ARG A 1 122 ? -6.301 -5.434 7.586 1 94.31 122 ARG A O 1
ATOM 909 N N . ASP A 1 123 ? -5.785 -3.303 7.445 1 96.19 123 ASP A N 1
ATOM 910 C CA . ASP A 1 123 ? -7.102 -2.867 7.906 1 96.19 123 ASP A CA 1
ATOM 911 C C . ASP A 1 123 ? -8.203 -3.352 6.965 1 96.19 123 ASP A C 1
ATOM 913 O O . ASP A 1 123 ? -9.25 -3.822 7.418 1 96.19 123 ASP A O 1
ATOM 917 N N . LEU A 1 124 ? -7.945 -3.125 5.684 1 95.38 124 LEU A N 1
ATOM 918 C CA . LEU A 1 124 ? -8.906 -3.504 4.656 1 95.38 124 LEU A CA 1
ATOM 919 C C . LEU A 1 124 ? -9.258 -4.984 4.758 1 95.38 124 LEU A C 1
ATOM 921 O O . LEU A 1 124 ? -10.43 -5.359 4.703 1 95.38 124 LEU A O 1
ATOM 925 N N . LEU A 1 125 ? -8.328 -5.797 4.941 1 94.62 125 LEU A N 1
ATOM 926 C CA . LEU A 1 125 ? -8.531 -7.242 4.98 1 94.62 125 LEU A CA 1
ATOM 927 C C . LEU A 1 125 ? -9.141 -7.668 6.309 1 94.62 125 LEU A C 1
ATOM 929 O O . LEU A 1 125 ? -9.898 -8.641 6.363 1 94.62 125 LEU A O 1
ATOM 933 N N . ALA A 1 126 ? -8.844 -6.977 7.324 1 93.75 126 ALA A N 1
ATOM 934 C CA . ALA A 1 126 ? -9.398 -7.281 8.641 1 93.75 126 ALA A CA 1
ATOM 935 C C . ALA A 1 126 ? -10.906 -7.043 8.672 1 93.75 126 ALA A C 1
ATOM 937 O O . ALA A 1 126 ? -11.625 -7.645 9.477 1 93.75 126 ALA A O 1
ATOM 938 N N . MET A 1 127 ? -11.344 -6.258 7.777 1 89.94 127 MET A N 1
ATOM 939 C CA . MET A 1 127 ? -12.766 -5.926 7.734 1 89.94 127 MET A CA 1
ATOM 940 C C . MET A 1 127 ? -13.578 -7.078 7.156 1 89.94 127 MET A C 1
ATOM 942 O O . MET A 1 127 ? -14.797 -7.133 7.328 1 89.94 127 MET A O 1
ATOM 946 N N . GLU A 1 128 ? -13.016 -7.859 6.305 1 80.56 128 GLU A N 1
ATOM 947 C CA . GLU A 1 128 ? -13.719 -9.016 5.754 1 80.56 128 GLU A CA 1
ATOM 948 C C . GLU A 1 128 ? -14.102 -10 6.852 1 80.56 128 GLU A C 1
ATOM 950 O O . GLU A 1 128 ? -15.117 -10.695 6.738 1 80.56 128 GLU A O 1
ATOM 955 N N . GLY A 1 129 ? -13.227 -10.266 7.68 1 60.84 129 GLY A N 1
ATOM 956 C CA . GLY A 1 129 ? -13.578 -11.195 8.742 1 60.84 129 GLY A CA 1
ATOM 957 C C . GLY A 1 129 ? -14.711 -10.695 9.625 1 60.84 129 GLY A C 1
ATOM 958 O O . GLY A 1 129 ? -15.258 -11.453 10.43 1 60.84 129 GLY A O 1
ATOM 959 N N . VAL A 1 130 ? -14.969 -9.508 9.75 1 44.97 130 VAL A N 1
ATOM 960 C CA . VAL A 1 130 ? -16.031 -9.047 10.633 1 44.97 130 VAL A CA 1
ATOM 961 C C . VAL A 1 130 ? -17.391 -9.148 9.922 1 44.97 130 VAL A C 1
ATOM 963 O O . VAL A 1 130 ? -18.438 -8.992 10.539 1 44.97 130 VAL A O 1
ATOM 966 N N . ALA A 1 131 ? -17.484 -9.414 8.617 1 36.62 131 ALA A N 1
ATOM 967 C CA . ALA A 1 131 ? -18.859 -9.625 8.164 1 36.62 131 ALA A CA 1
ATOM 968 C C . ALA A 1 131 ? -19.266 -11.086 8.352 1 36.62 131 ALA A C 1
ATOM 970 O O . ALA A 1 131 ? -18.422 -11.984 8.344 1 36.62 131 ALA A O 1
ATOM 971 N N . MET B 1 1 ? 24.938 -25.094 -36.688 1 25.03 1 MET B N 1
ATOM 972 C CA . MET B 1 1 ? 24.859 -24.453 -35.375 1 25.03 1 MET B CA 1
ATOM 973 C C . MET B 1 1 ? 23.516 -24.703 -34.719 1 25.03 1 MET B C 1
ATOM 975 O O . MET B 1 1 ? 22.469 -24.344 -35.281 1 25.03 1 MET B O 1
ATOM 979 N N . GLY B 1 2 ? 23.344 -25.891 -34.062 1 27.89 2 GLY B N 1
ATOM 980 C CA . GLY B 1 2 ? 22.172 -26.625 -33.625 1 27.89 2 GLY B CA 1
ATOM 981 C C . GLY B 1 2 ? 21.391 -25.922 -32.531 1 27.89 2 GLY B C 1
ATOM 982 O O . GLY B 1 2 ? 21.953 -25.484 -31.531 1 27.89 2 GLY B O 1
ATOM 983 N N . ALA B 1 3 ? 20.344 -25.172 -32.906 1 30.12 3 ALA B N 1
ATOM 984 C CA . ALA B 1 3 ? 19.328 -24.484 -32.125 1 30.12 3 ALA B CA 1
ATOM 985 C C . ALA B 1 3 ? 18.703 -25.422 -31.094 1 30.12 3 ALA B C 1
ATOM 987 O O . ALA B 1 3 ? 18.078 -26.422 -31.453 1 30.12 3 ALA B O 1
ATOM 988 N N . VAL B 1 4 ? 19.578 -25.734 -30.016 1 30.66 4 VAL B N 1
ATOM 989 C CA . VAL B 1 4 ? 19.094 -26.578 -28.922 1 30.66 4 VAL B CA 1
ATOM 990 C C . VAL B 1 4 ? 17.734 -26.062 -28.438 1 30.66 4 VAL B C 1
ATOM 992 O O . VAL B 1 4 ? 17.609 -24.906 -28.047 1 30.66 4 VAL B O 1
ATOM 995 N N . LEU B 1 5 ? 16.672 -26.562 -28.984 1 29.62 5 LEU B N 1
ATOM 996 C CA . LEU B 1 5 ? 15.258 -26.484 -28.625 1 29.62 5 LEU B CA 1
ATOM 997 C C . LEU B 1 5 ? 15.062 -26.844 -27.156 1 29.62 5 LEU B C 1
ATOM 999 O O . LEU B 1 5 ? 14.812 -28 -26.812 1 29.62 5 LEU B O 1
ATOM 1003 N N . VAL B 1 6 ? 15.914 -26.281 -26.281 1 31.42 6 VAL B N 1
ATOM 1004 C CA . VAL B 1 6 ? 15.719 -26.562 -24.859 1 31.42 6 VAL B CA 1
ATOM 1005 C C . VAL B 1 6 ? 14.336 -26.094 -24.422 1 31.42 6 VAL B C 1
ATOM 1007 O O . VAL B 1 6 ? 13.977 -26.203 -23.25 1 31.42 6 VAL B O 1
ATOM 1010 N N . GLY B 1 7 ? 13.57 -25.531 -25.359 1 32 7 GLY B N 1
ATOM 1011 C CA . GLY B 1 7 ? 12.344 -24.875 -24.953 1 32 7 GLY B CA 1
ATOM 1012 C C . GLY B 1 7 ? 11.32 -25.828 -24.359 1 32 7 GLY B C 1
ATOM 1013 O O . GLY B 1 7 ? 10.406 -25.406 -23.656 1 32 7 GLY B O 1
ATOM 1014 N N . SER B 1 8 ? 11.289 -27.141 -24.797 1 32.75 8 SER B N 1
ATOM 1015 C CA . SER B 1 8 ? 10.086 -27.953 -24.625 1 32.75 8 SER B CA 1
ATOM 1016 C C . SER B 1 8 ? 10.008 -28.547 -23.219 1 32.75 8 SER B C 1
ATOM 1018 O O . SER B 1 8 ? 8.914 -28.828 -22.719 1 32.75 8 SER B O 1
ATOM 1020 N N . ALA B 1 9 ? 11.141 -28.859 -22.578 1 34.44 9 ALA B N 1
ATOM 1021 C CA . ALA B 1 9 ? 11.023 -29.734 -21.406 1 34.44 9 ALA B CA 1
ATOM 1022 C C . ALA B 1 9 ? 10.516 -28.969 -20.188 1 34.44 9 ALA B C 1
ATOM 1024 O O . ALA B 1 9 ? 9.898 -29.547 -19.297 1 34.44 9 ALA B O 1
ATOM 1025 N N . VAL B 1 10 ? 10.852 -27.703 -20.094 1 33.38 10 VAL B N 1
ATOM 1026 C CA . VAL B 1 10 ? 10.469 -27.016 -18.859 1 33.38 10 VAL B CA 1
ATOM 1027 C C . VAL B 1 10 ? 8.953 -26.844 -18.828 1 33.38 10 VAL B C 1
ATOM 1029 O O . VAL B 1 10 ? 8.375 -26.672 -17.75 1 33.38 10 VAL B O 1
ATOM 1032 N N . ALA B 1 11 ? 8.188 -26.906 -19.984 1 33.84 11 ALA B N 1
ATOM 1033 C CA . ALA B 1 11 ? 6.734 -26.766 -19.938 1 33.84 11 ALA B CA 1
ATOM 1034 C C . ALA B 1 11 ? 6.086 -27.969 -19.266 1 33.84 11 ALA B C 1
ATOM 1036 O O . ALA B 1 11 ? 5.094 -27.828 -18.547 1 33.84 11 ALA B O 1
ATOM 1037 N N . VAL B 1 12 ? 6.652 -29.234 -19.406 1 37.56 12 VAL B N 1
ATOM 1038 C CA . VAL B 1 12 ? 5.961 -30.438 -18.969 1 37.56 12 VAL B CA 1
ATOM 1039 C C . VAL B 1 12 ? 5.988 -30.516 -17.438 1 37.56 12 VAL B C 1
ATOM 1041 O O . VAL B 1 12 ? 5 -30.922 -16.812 1 37.56 12 VAL B O 1
ATOM 1044 N N . ALA B 1 13 ? 7.125 -30.25 -16.781 1 35.22 13 ALA B N 1
ATOM 1045 C CA . ALA B 1 13 ? 7.176 -30.5 -15.336 1 35.22 13 ALA B CA 1
ATOM 1046 C C . ALA B 1 13 ? 6.312 -29.5 -14.57 1 35.22 13 ALA B C 1
ATOM 1048 O O . ALA B 1 13 ? 5.703 -29.844 -13.555 1 35.22 13 ALA B O 1
ATOM 1049 N N . VAL B 1 14 ? 6.203 -28.281 -15.062 1 37.03 14 VAL B N 1
ATOM 1050 C CA . VAL B 1 14 ? 5.355 -27.328 -14.359 1 37.03 14 VAL B CA 1
ATOM 1051 C C . VAL B 1 14 ? 3.889 -27.734 -14.516 1 37.03 14 VAL B C 1
ATOM 1053 O O . VAL B 1 14 ? 3.053 -27.391 -13.68 1 37.03 14 VAL B O 1
ATOM 1056 N N . GLY B 1 15 ? 3.529 -28.453 -15.555 1 34.19 15 GLY B N 1
ATOM 1057 C CA . GLY B 1 15 ? 2.148 -28.844 -15.781 1 34.19 15 GLY B CA 1
ATOM 1058 C C . GLY B 1 15 ? 1.625 -29.812 -14.727 1 34.19 15 GLY B C 1
ATOM 1059 O O . GLY B 1 15 ? 0.451 -29.75 -14.359 1 34.19 15 GLY B O 1
ATOM 1060 N N . LYS B 1 16 ? 2.414 -30.859 -14.305 1 36.84 16 LYS B N 1
ATOM 1061 C CA . LYS B 1 16 ? 1.847 -31.906 -13.461 1 36.84 16 LYS B CA 1
ATOM 1062 C C . LYS B 1 16 ? 1.533 -31.391 -12.062 1 36.84 16 LYS B C 1
ATOM 1064 O O . LYS B 1 16 ? 0.521 -31.766 -11.469 1 36.84 16 LYS B O 1
ATOM 1069 N N . THR B 1 17 ? 2.492 -30.734 -11.328 1 34.03 17 THR B N 1
ATOM 1070 C CA . THR B 1 17 ? 2.316 -30.484 -9.906 1 34.03 17 THR B CA 1
ATOM 1071 C C . THR B 1 17 ? 1.303 -29.359 -9.68 1 34.03 17 THR B C 1
ATOM 1073 O O . THR B 1 17 ? 0.862 -29.141 -8.555 1 34.03 17 THR B O 1
ATOM 1076 N N . ALA B 1 18 ? 1.015 -28.625 -10.68 1 33.09 18 ALA B N 1
ATOM 1077 C CA . ALA B 1 18 ? -0.011 -27.594 -10.508 1 33.09 18 ALA B CA 1
ATOM 1078 C C . ALA B 1 18 ? -1.394 -28.219 -10.352 1 33.09 18 ALA B C 1
ATOM 1080 O O . ALA B 1 18 ? -2.354 -27.531 -9.984 1 33.09 18 ALA B O 1
ATOM 1081 N N . GLU B 1 19 ? -1.591 -29.484 -10.711 1 34.59 19 GLU B N 1
ATOM 1082 C CA . GLU B 1 19 ? -2.936 -30.047 -10.586 1 34.59 19 GLU B CA 1
ATOM 1083 C C . GLU B 1 19 ? -3.373 -30.094 -9.125 1 34.59 19 GLU B C 1
ATOM 1085 O O . GLU B 1 19 ? -4.547 -29.875 -8.812 1 34.59 19 GLU B O 1
ATOM 1090 N N . THR B 1 20 ? -2.496 -30.672 -8.227 1 35.97 20 THR B N 1
ATOM 1091 C CA . THR B 1 20 ? -3.016 -31.094 -6.93 1 35.97 20 THR B CA 1
ATOM 1092 C C . THR B 1 20 ? -3.27 -29.891 -6.027 1 35.97 20 THR B C 1
ATOM 1094 O O . THR B 1 20 ? -3.945 -30 -5.004 1 35.97 20 THR B O 1
ATOM 1097 N N . LEU B 1 21 ? -2.398 -28.938 -6.176 1 33.75 21 LEU B N 1
ATOM 1098 C CA . LEU B 1 21 ? -2.529 -27.969 -5.09 1 33.75 21 LEU B CA 1
ATOM 1099 C C . LEU B 1 21 ? -3.824 -27.188 -5.219 1 33.75 21 LEU B C 1
ATOM 1101 O O . LEU B 1 21 ? -3.969 -26.109 -4.617 1 33.75 21 LEU B O 1
ATOM 1105 N N . THR B 1 22 ? -4.633 -27.5 -6.207 1 31.28 22 THR B N 1
ATOM 1106 C CA . THR B 1 22 ? -5.91 -26.781 -6.215 1 31.28 22 THR B CA 1
ATOM 1107 C C . THR B 1 22 ? -6.758 -27.188 -5.016 1 31.28 22 THR B C 1
ATOM 1109 O O . THR B 1 22 ? -7.191 -28.328 -4.906 1 31.28 22 THR B O 1
ATOM 1112 N N . ASP B 1 23 ? -6.316 -26.906 -3.773 1 32.06 23 ASP B N 1
ATOM 1113 C CA . ASP B 1 23 ? -7.359 -27.109 -2.771 1 32.06 23 ASP B CA 1
ATOM 1114 C C . ASP B 1 23 ? -8.711 -26.625 -3.281 1 32.06 23 ASP B C 1
ATOM 1116 O O . ASP B 1 23 ? -8.836 -25.484 -3.75 1 32.06 23 ASP B O 1
ATOM 1120 N N . PRO B 1 24 ? -9.656 -27.484 -3.654 1 34.03 24 PRO B N 1
ATOM 1121 C CA . PRO B 1 24 ? -11.008 -27.203 -4.16 1 34.03 24 PRO B CA 1
ATOM 1122 C C . PRO B 1 24 ? -11.75 -26.172 -3.324 1 34.03 24 PRO B C 1
ATOM 1124 O O . PRO B 1 24 ? -12.758 -25.609 -3.777 1 34.03 24 PRO B O 1
ATOM 1127 N N . GLY B 1 25 ? -11.555 -26.203 -2.025 1 36.47 25 GLY B N 1
ATOM 1128 C CA . GLY B 1 25 ? -12.508 -25.469 -1.204 1 36.47 25 GLY B CA 1
ATOM 1129 C C . GLY B 1 25 ? -12.484 -23.969 -1.441 1 36.47 25 GLY B C 1
ATOM 1130 O O . GLY B 1 25 ? -13.297 -23.234 -0.882 1 36.47 25 GLY B O 1
ATOM 1131 N N . ARG B 1 26 ? -11.305 -23.438 -1.487 1 35.25 26 ARG B N 1
ATOM 1132 C CA . ARG B 1 26 ? -11.414 -21.984 -1.592 1 35.25 26 ARG B CA 1
ATOM 1133 C C . ARG B 1 26 ? -11.883 -21.562 -2.984 1 35.25 26 ARG B C 1
ATOM 1135 O O . ARG B 1 26 ? -11.07 -21.453 -3.908 1 35.25 26 ARG B O 1
ATOM 1142 N N . ARG B 1 27 ? -12.914 -22.219 -3.514 1 31.89 27 ARG B N 1
ATOM 1143 C CA . ARG B 1 27 ? -13.578 -21.75 -4.723 1 31.89 27 ARG B CA 1
ATOM 1144 C C . ARG B 1 27 ? -13.68 -20.234 -4.727 1 31.89 27 ARG B C 1
ATOM 1146 O O . ARG B 1 27 ? -14.438 -19.641 -3.943 1 31.89 27 ARG B O 1
ATOM 1153 N N . PHE B 1 28 ? -12.594 -19.562 -4.836 1 36.44 28 PHE B N 1
ATOM 1154 C CA . PHE B 1 28 ? -12.922 -18.188 -5.184 1 36.44 28 PHE B CA 1
ATOM 1155 C C . PHE B 1 28 ? -14.047 -18.141 -6.211 1 36.44 28 PHE B C 1
ATOM 1157 O O . PHE B 1 28 ? -14.102 -18.969 -7.113 1 36.44 28 PHE B O 1
ATOM 1164 N N . HIS B 1 29 ? -15.211 -17.938 -5.793 1 39.91 29 HIS B N 1
ATOM 1165 C CA . HIS B 1 29 ? -16.312 -17.781 -6.746 1 39.91 29 HIS B CA 1
ATOM 1166 C C . HIS B 1 29 ? -15.805 -17.25 -8.086 1 39.91 29 HIS B C 1
ATOM 1168 O O . HIS B 1 29 ? -15.242 -16.156 -8.148 1 39.91 29 HIS B O 1
ATOM 1174 N N . ARG B 1 30 ? -15.141 -18.016 -8.812 1 44.78 30 ARG B N 1
ATOM 1175 C CA . ARG B 1 30 ? -14.992 -17.594 -10.203 1 44.78 30 ARG B CA 1
ATOM 1176 C C . ARG B 1 30 ? -16.172 -16.734 -10.641 1 44.78 30 ARG B C 1
ATOM 1178 O O . ARG B 1 30 ? -17.266 -17.234 -10.891 1 44.78 30 ARG B O 1
ATOM 1185 N N . LYS B 1 31 ? -16.344 -15.664 -9.898 1 50.69 31 LYS B N 1
ATOM 1186 C CA . LYS B 1 31 ? -17.422 -14.828 -10.414 1 50.69 31 LYS B CA 1
ATOM 1187 C C . LYS B 1 31 ? -17.375 -14.734 -11.938 1 50.69 31 LYS B C 1
ATOM 1189 O O . LYS B 1 31 ? -16.281 -14.719 -12.523 1 50.69 31 LYS B O 1
ATOM 1194 N N . GLY B 1 32 ? -18.328 -15.156 -12.438 1 54.28 32 GLY B N 1
ATOM 1195 C CA . GLY B 1 32 ? -18.656 -15.297 -13.844 1 54.28 32 GLY B CA 1
ATOM 1196 C C . GLY B 1 32 ? -18.047 -14.203 -14.711 1 54.28 32 GLY B C 1
ATOM 1197 O O . GLY B 1 32 ? -17.625 -13.164 -14.195 1 54.28 32 GLY B O 1
ATOM 1198 N N . SER B 1 33 ? -17.562 -14.523 -15.93 1 66.5 33 SER B N 1
ATOM 1199 C CA . SER B 1 33 ? -17.094 -13.664 -17.016 1 66.5 33 SER B CA 1
ATOM 1200 C C . SER B 1 33 ? -17.797 -12.312 -16.984 1 66.5 33 SER B C 1
ATOM 1202 O O . SER B 1 33 ? -17.25 -11.32 -17.484 1 66.5 33 SER B O 1
ATOM 1204 N N . GLY B 1 34 ? -18.734 -12.234 -16.094 1 83.44 34 GLY B N 1
ATOM 1205 C CA . GLY B 1 34 ? -19.469 -10.984 -16.094 1 83.44 34 GLY B CA 1
ATOM 1206 C C . GLY B 1 34 ? -19.094 -10.062 -14.953 1 83.44 34 GLY B C 1
ATOM 1207 O O . GLY B 1 34 ? -19.484 -8.891 -14.938 1 83.44 34 GLY B O 1
ATOM 1208 N N . HIS B 1 35 ? -18.266 -10.594 -14.086 1 89.94 35 HIS B N 1
ATOM 1209 C CA . HIS B 1 35 ? -17.906 -9.734 -12.969 1 89.94 35 HIS B CA 1
ATOM 1210 C C . HIS B 1 35 ? -16.953 -8.625 -13.414 1 89.94 35 HIS B C 1
ATOM 1212 O O . HIS B 1 35 ? -16.016 -8.883 -14.18 1 89.94 35 HIS B O 1
ATOM 1218 N N . PRO B 1 36 ? -17.125 -7.438 -13.055 1 94 36 PRO B N 1
ATOM 1219 C CA . PRO B 1 36 ? -16.266 -6.34 -13.492 1 94 36 PRO B CA 1
ATOM 1220 C C . PRO B 1 36 ? -14.789 -6.582 -13.172 1 94 36 PRO B C 1
ATOM 1222 O O . PRO B 1 36 ? -13.906 -6.008 -13.82 1 94 36 PRO B O 1
ATOM 1225 N N . ASP B 1 37 ? -14.508 -7.453 -12.18 1 96.88 37 ASP B N 1
ATOM 1226 C CA . ASP B 1 37 ? -13.125 -7.707 -11.781 1 96.88 37 ASP B CA 1
ATOM 1227 C C . ASP B 1 37 ? -12.703 -9.133 -12.141 1 96.88 37 ASP B C 1
ATOM 1229 O O . ASP B 1 37 ? -11.836 -9.703 -11.484 1 96.88 37 ASP B O 1
ATOM 1233 N N . ALA B 1 38 ? -13.328 -9.719 -13.102 1 96.75 38 ALA B N 1
ATOM 1234 C CA . ALA B 1 38 ? -13.023 -11.102 -13.461 1 96.75 38 ALA B CA 1
ATOM 1235 C C . ALA B 1 38 ? -11.547 -11.266 -13.805 1 96.75 38 ALA B C 1
ATOM 1237 O O . ALA B 1 38 ? -10.906 -12.234 -13.383 1 96.75 38 ALA B O 1
ATOM 1238 N N . GLU B 1 39 ? -11.062 -10.289 -14.602 1 97.25 39 GLU B N 1
ATOM 1239 C CA . GLU B 1 39 ? -9.664 -10.391 -15.008 1 97.25 39 GLU B CA 1
ATOM 1240 C C . GLU B 1 39 ? -8.727 -10.188 -13.82 1 97.25 39 GLU B C 1
ATOM 1242 O O . GLU B 1 39 ? -7.664 -10.812 -13.75 1 97.25 39 GLU B O 1
ATOM 1247 N N . VAL B 1 40 ? -9.078 -9.359 -12.867 1 97.88 40 VAL B N 1
ATOM 1248 C CA . VAL B 1 40 ? -8.297 -9.195 -11.641 1 97.88 40 VAL B CA 1
ATOM 1249 C C . VAL B 1 40 ? -8.211 -10.523 -10.906 1 97.88 40 VAL B C 1
ATOM 1251 O O . VAL B 1 40 ? -7.133 -10.945 -10.484 1 97.88 40 VAL B O 1
ATOM 1254 N N . PHE B 1 41 ? -9.297 -11.195 -10.789 1 97.56 41 PHE B N 1
ATOM 1255 C CA . PHE B 1 41 ? -9.336 -12.469 -10.086 1 97.56 41 PHE B CA 1
ATOM 1256 C C . PHE B 1 41 ? -8.469 -13.5 -10.789 1 97.56 41 PHE B C 1
ATOM 1258 O O . PHE B 1 41 ? -7.738 -14.258 -10.148 1 97.56 41 PHE B O 1
ATOM 1265 N N . ARG B 1 42 ? -8.57 -13.453 -12.07 1 97.62 42 ARG B N 1
ATOM 1266 C CA . ARG B 1 42 ? -7.754 -14.391 -12.844 1 97.62 42 ARG B CA 1
ATOM 1267 C C . ARG B 1 42 ? -6.266 -14.164 -12.586 1 97.62 42 ARG B C 1
ATOM 1269 O O . ARG B 1 42 ? -5.516 -15.117 -12.367 1 97.62 42 ARG B O 1
ATOM 1276 N N . LEU B 1 43 ? -5.883 -12.93 -12.656 1 97.81 43 LEU B N 1
ATOM 1277 C CA . LEU B 1 43 ? -4.477 -12.602 -12.445 1 97.81 43 LEU B CA 1
ATOM 1278 C C . LEU B 1 43 ? -4.043 -12.953 -11.023 1 97.81 43 LEU B C 1
ATOM 1280 O O . LEU B 1 43 ? -2.906 -13.383 -10.805 1 97.81 43 LEU B O 1
ATOM 1284 N N . CYS B 1 44 ? -4.902 -12.758 -10.062 1 97.56 44 CYS B N 1
ATOM 1285 C CA . CYS B 1 44 ? -4.574 -13.148 -8.695 1 97.56 44 CYS B CA 1
ATOM 1286 C C . CYS B 1 44 ? -4.332 -14.656 -8.602 1 97.56 44 CYS B C 1
ATOM 1288 O O . CYS B 1 44 ? -3.371 -15.094 -7.969 1 97.56 44 CYS B O 1
ATOM 1290 N N . ASP B 1 45 ? -5.148 -15.406 -9.211 1 97.44 45 ASP B N 1
ATOM 1291 C CA . ASP B 1 45 ? -4.965 -16.859 -9.234 1 97.44 45 ASP B CA 1
ATOM 1292 C C . ASP B 1 45 ? -3.645 -17.234 -9.898 1 97.44 45 ASP B C 1
ATOM 1294 O O . ASP B 1 45 ? -2.924 -18.109 -9.414 1 97.44 45 ASP B O 1
ATOM 1298 N N . GLU B 1 46 ? -3.449 -16.547 -10.977 1 98 46 GLU B N 1
ATOM 1299 C CA . GLU B 1 46 ? -2.205 -16.797 -11.695 1 98 46 GLU B CA 1
ATOM 1300 C C . GLU B 1 46 ? -0.991 -16.469 -10.836 1 98 46 GLU B C 1
ATOM 1302 O O . GLU B 1 46 ? 0.021 -17.172 -10.875 1 98 46 GLU B O 1
ATOM 1307 N N . TRP B 1 47 ? -1.085 -15.43 -10.109 1 97.06 47 TRP B N 1
ATOM 1308 C CA . TRP B 1 47 ? -0.011 -15.047 -9.203 1 97.06 47 TRP B CA 1
ATOM 1309 C C . TRP B 1 47 ? 0.3 -16.172 -8.219 1 97.06 47 TRP B C 1
ATOM 1311 O O . TRP B 1 47 ? 1.464 -16.531 -8.023 1 97.06 47 TRP B O 1
ATOM 1321 N N . HIS B 1 48 ? -0.724 -16.672 -7.605 1 96.88 48 HIS B N 1
ATOM 1322 C CA . HIS B 1 48 ? -0.525 -17.734 -6.633 1 96.88 48 HIS B CA 1
ATOM 1323 C C . HIS B 1 48 ? 0.11 -18.969 -7.277 1 96.88 48 HIS B C 1
ATOM 1325 O O . HIS B 1 48 ? 0.96 -19.625 -6.672 1 96.88 48 HIS B O 1
ATOM 1331 N N . THR B 1 49 ? -0.26 -19.234 -8.508 1 97.75 49 THR B N 1
ATOM 1332 C CA . THR B 1 49 ? 0.327 -20.359 -9.227 1 97.75 49 THR B CA 1
ATOM 1333 C C . THR B 1 49 ? 1.806 -20.109 -9.508 1 97.75 49 THR B C 1
ATOM 1335 O O . THR B 1 49 ? 2.643 -20.984 -9.281 1 97.75 49 THR B O 1
ATOM 1338 N N . ALA B 1 50 ? 2.049 -18.906 -9.961 1 97 50 ALA B N 1
ATOM 1339 C CA . ALA B 1 50 ? 3.432 -18.531 -10.242 1 97 50 ALA B CA 1
ATOM 1340 C C . ALA B 1 50 ? 4.285 -18.609 -8.977 1 97 50 ALA B C 1
ATOM 1342 O O . ALA B 1 50 ? 5.395 -19.156 -9 1 97 50 ALA B O 1
ATOM 1343 N N . LYS B 1 51 ? 3.793 -18.078 -7.957 1 96.06 51 LYS B N 1
ATOM 1344 C CA . LYS B 1 51 ? 4.504 -18.078 -6.68 1 96.06 51 LYS B CA 1
ATOM 1345 C C . LYS B 1 51 ? 4.766 -19.516 -6.207 1 96.06 51 LYS B C 1
ATOM 1347 O O . LYS B 1 51 ? 5.883 -19.844 -5.801 1 96.06 51 LYS B O 1
ATOM 1352 N N . ALA B 1 52 ? 3.809 -20.344 -6.27 1 96.06 52 ALA B N 1
ATOM 1353 C CA . ALA B 1 52 ? 3.943 -21.734 -5.844 1 96.06 52 ALA B CA 1
ATOM 1354 C C . ALA B 1 52 ? 4.98 -22.469 -6.688 1 96.06 52 ALA B C 1
ATOM 1356 O O . ALA B 1 52 ? 5.75 -23.281 -6.168 1 96.06 52 ALA B O 1
ATOM 1357 N N . THR B 1 53 ? 4.926 -22.172 -7.926 1 96.88 53 THR B N 1
ATOM 1358 C CA . THR B 1 53 ? 5.879 -22.797 -8.836 1 96.88 53 THR B CA 1
ATOM 1359 C C . THR B 1 53 ? 7.309 -22.422 -8.469 1 96.88 53 THR B C 1
ATOM 1361 O O . THR B 1 53 ? 8.188 -23.281 -8.391 1 96.88 53 THR B O 1
ATOM 1364 N N . GLY B 1 54 ? 7.527 -21.156 -8.266 1 95.94 54 GLY B N 1
ATOM 1365 C CA . GLY B 1 54 ? 8.844 -20.703 -7.848 1 95.94 54 GLY B CA 1
ATOM 1366 C C . GLY B 1 54 ? 9.289 -21.312 -6.531 1 95.94 54 GLY B C 1
ATOM 1367 O O . GLY B 1 54 ? 10.422 -21.781 -6.41 1 95.94 54 GLY B O 1
ATOM 1368 N N . ASP B 1 55 ? 8.398 -21.297 -5.566 1 94.56 55 ASP B N 1
ATOM 1369 C CA . ASP B 1 55 ? 8.695 -21.875 -4.262 1 94.56 55 ASP B CA 1
ATOM 1370 C C . ASP B 1 55 ? 9.094 -23.344 -4.387 1 94.56 55 ASP B C 1
ATOM 1372 O O . ASP B 1 55 ? 10.031 -23.797 -3.717 1 94.56 55 ASP B O 1
ATOM 1376 N N . ALA B 1 56 ? 8.406 -24.047 -5.195 1 96.25 56 ALA B N 1
ATOM 1377 C CA . ALA B 1 56 ? 8.68 -25.469 -5.395 1 96.25 56 ALA B CA 1
ATOM 1378 C C . ALA B 1 56 ? 10.078 -25.688 -5.973 1 96.25 56 ALA B C 1
ATOM 1380 O O . ALA B 1 56 ? 10.766 -26.641 -5.609 1 96.25 56 ALA B O 1
ATOM 1381 N N . LEU B 1 57 ? 10.477 -24.781 -6.848 1 96.38 57 LEU B N 1
ATOM 1382 C CA . LEU B 1 57 ? 11.805 -24.859 -7.438 1 96.38 57 LEU B CA 1
ATOM 1383 C C . LEU B 1 57 ? 12.883 -24.562 -6.398 1 96.38 57 LEU B C 1
ATOM 1385 O O . LEU B 1 57 ? 13.906 -25.25 -6.336 1 96.38 57 LEU B O 1
ATOM 1389 N N . TYR B 1 58 ? 12.602 -23.625 -5.609 1 94.31 58 TYR B N 1
ATOM 1390 C CA . TYR B 1 58 ? 13.586 -23.172 -4.629 1 94.31 58 TYR B CA 1
ATOM 1391 C C . TYR B 1 58 ? 13.836 -24.266 -3.586 1 94.31 58 TYR B C 1
ATOM 1393 O O . TYR B 1 58 ? 14.969 -24.422 -3.117 1 94.31 58 TYR B O 1
ATOM 1401 N N . VAL B 1 59 ? 12.844 -24.969 -3.225 1 95.38 59 VAL B N 1
ATOM 1402 C CA . VAL B 1 59 ? 12.969 -26.016 -2.211 1 95.38 59 VAL B CA 1
ATOM 1403 C C . VAL B 1 59 ? 13.867 -27.125 -2.734 1 95.38 59 VAL B C 1
ATOM 1405 O O . VAL B 1 59 ? 14.453 -27.891 -1.95 1 95.38 59 VAL B O 1
ATOM 1408 N N . GLN B 1 60 ? 14.055 -27.25 -3.992 1 95.62 60 GLN B N 1
ATOM 1409 C CA . GLN B 1 60 ? 14.844 -28.297 -4.605 1 95.62 60 GLN B CA 1
ATOM 1410 C C . GLN B 1 60 ? 16.328 -27.953 -4.609 1 95.62 60 GLN B C 1
ATOM 1412 O O . GLN B 1 60 ? 17.188 -28.812 -4.852 1 95.62 60 GLN B O 1
ATOM 1417 N N . VAL B 1 61 ? 16.594 -26.641 -4.438 1 95.12 61 VAL B N 1
ATOM 1418 C CA . VAL B 1 61 ? 17.984 -26.203 -4.449 1 95.12 61 VAL B CA 1
ATOM 1419 C C . VAL B 1 61 ? 18.656 -26.562 -3.125 1 95.12 61 VAL B C 1
ATOM 1421 O O . VAL B 1 61 ? 18.438 -25.891 -2.111 1 95.12 61 VAL B O 1
ATOM 1424 N N . GLN B 1 62 ? 19.484 -27.625 -3.123 1 95 62 GLN B N 1
ATOM 1425 C CA . GLN B 1 62 ? 20.141 -28.094 -1.909 1 95 62 GLN B CA 1
ATOM 1426 C C . GLN B 1 62 ? 21.656 -28.031 -2.049 1 95 62 GLN B C 1
ATOM 1428 O O . GLN B 1 62 ? 22.391 -28.281 -1.088 1 95 62 GLN B O 1
ATOM 1433 N N . SER B 1 63 ? 22.172 -27.766 -3.32 1 95.38 63 SER B N 1
ATOM 1434 C CA . SER B 1 63 ? 23.594 -27.656 -3.609 1 95.38 63 SER B CA 1
ATOM 1435 C C . SER B 1 63 ? 23.844 -26.656 -4.734 1 95.38 63 SER B C 1
ATOM 1437 O O . SER B 1 63 ? 22.922 -26.219 -5.406 1 95.38 63 SER B O 1
ATOM 1439 N N . LEU B 1 64 ? 25.031 -26.312 -4.832 1 94.3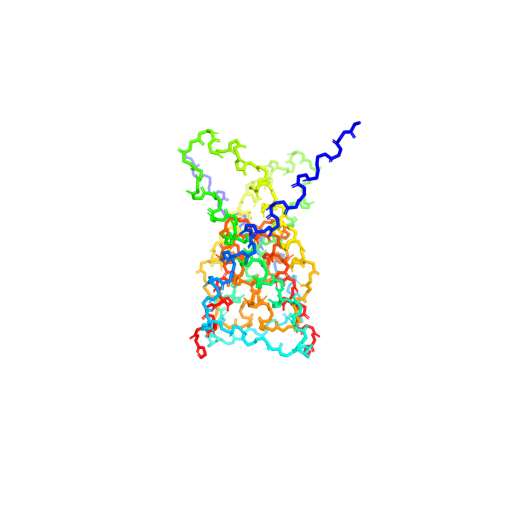8 64 LEU B N 1
ATOM 1440 C CA . LEU B 1 64 ? 25.406 -25.422 -5.922 1 94.38 64 LEU B CA 1
ATOM 1441 C C . LEU B 1 64 ? 25.125 -26.062 -7.277 1 94.38 64 LEU B C 1
ATOM 1443 O O . LEU B 1 64 ? 24.75 -25.375 -8.227 1 94.38 64 LEU B O 1
ATOM 1447 N N . ASP B 1 65 ? 25.375 -27.422 -7.348 1 95.06 65 ASP B N 1
ATOM 1448 C CA . ASP B 1 65 ? 25.062 -28.141 -8.578 1 95.06 65 ASP B CA 1
ATOM 1449 C C . ASP B 1 65 ? 23.562 -28.078 -8.88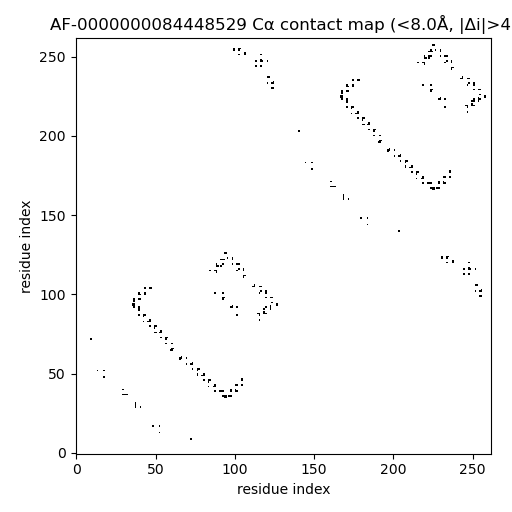3 1 95.06 65 ASP B C 1
ATOM 1451 O O . ASP B 1 65 ? 23.172 -27.906 -10.039 1 95.06 65 ASP B O 1
ATOM 1455 N N . ASP B 1 66 ? 22.734 -28.141 -7.848 1 94.62 66 ASP B N 1
ATOM 1456 C CA . ASP B 1 66 ? 21.297 -27.984 -8.008 1 94.62 66 ASP B CA 1
ATOM 1457 C C . ASP B 1 66 ? 20.953 -26.609 -8.562 1 94.62 66 ASP B C 1
ATOM 1459 O O . ASP B 1 66 ? 20.109 -26.484 -9.453 1 94.62 66 ASP B O 1
ATOM 1463 N N . GLU B 1 67 ? 21.531 -25.609 -7.953 1 95 67 GLU B N 1
ATOM 1464 C CA . GLU B 1 67 ? 21.281 -24.234 -8.359 1 95 67 GLU B CA 1
ATOM 1465 C C . GLU B 1 67 ? 21.562 -24.031 -9.844 1 95 67 GLU B C 1
ATOM 1467 O O . GLU B 1 67 ? 20.766 -23.422 -10.555 1 95 67 GLU B O 1
ATOM 1472 N N . ARG B 1 68 ? 22.719 -24.562 -10.258 1 95.31 68 ARG B N 1
ATOM 1473 C CA . ARG B 1 68 ? 23.094 -24.438 -11.664 1 95.31 68 ARG B CA 1
ATOM 1474 C C . ARG B 1 68 ? 22.109 -25.156 -12.57 1 95.31 68 ARG B C 1
ATOM 1476 O O . ARG B 1 68 ? 21.719 -24.625 -13.609 1 95.31 68 ARG B O 1
ATOM 1483 N N . ARG B 1 69 ? 21.719 -26.297 -12.172 1 96.44 69 ARG B N 1
ATOM 1484 C CA . ARG B 1 69 ? 20.812 -27.125 -12.961 1 96.44 69 ARG B CA 1
ATOM 1485 C C . ARG B 1 69 ? 19.438 -26.484 -13.078 1 96.44 69 ARG B C 1
ATOM 1487 O O . ARG B 1 69 ? 18.797 -26.562 -14.133 1 96.44 69 ARG B O 1
ATOM 1494 N N . LEU B 1 70 ? 19.031 -25.797 -11.984 1 97.12 70 LEU B N 1
ATOM 1495 C CA . LEU B 1 70 ? 17.672 -25.312 -11.906 1 97.12 70 LEU B CA 1
ATOM 1496 C C . LEU B 1 70 ? 17.594 -23.828 -12.25 1 97.12 70 LEU B C 1
ATOM 1498 O O . LEU B 1 70 ? 16.516 -23.234 -12.242 1 97.12 70 LEU B O 1
ATOM 1502 N N . GLN B 1 71 ? 18.688 -23.266 -12.586 1 96.38 71 GLN B N 1
ATOM 1503 C CA . GLN B 1 71 ? 18.781 -21.812 -12.719 1 96.38 71 GLN B CA 1
ATOM 1504 C C . GLN B 1 71 ? 17.812 -21.297 -13.773 1 96.38 71 GLN B C 1
ATOM 1506 O O . GLN B 1 71 ? 17.094 -20.312 -13.539 1 96.38 71 GLN B O 1
ATOM 1511 N N . THR B 1 72 ? 17.797 -21.953 -14.898 1 97.19 72 THR B N 1
ATOM 1512 C CA . THR B 1 72 ? 16.938 -21.516 -15.992 1 97.19 72 THR B CA 1
ATOM 1513 C C . THR B 1 72 ? 15.469 -21.562 -15.57 1 97.19 72 THR B C 1
ATOM 1515 O O . THR B 1 72 ? 14.703 -20.641 -15.844 1 97.19 72 THR B O 1
ATOM 1518 N N . ALA B 1 73 ? 15.109 -22.609 -14.867 1 97 73 ALA B N 1
ATOM 1519 C CA . ALA B 1 73 ? 13.727 -22.781 -14.414 1 97 73 ALA B CA 1
ATOM 1520 C C . ALA B 1 73 ? 13.375 -21.734 -13.352 1 97 73 ALA B C 1
ATOM 1522 O O . ALA B 1 73 ? 12.273 -21.172 -13.367 1 97 73 ALA B O 1
ATOM 1523 N N . ILE B 1 74 ? 14.289 -21.438 -12.562 1 96.5 74 ILE B N 1
ATOM 1524 C CA . ILE B 1 74 ? 14.078 -20.453 -11.508 1 96.5 74 ILE B CA 1
ATOM 1525 C C . ILE B 1 74 ? 13.938 -19.062 -12.117 1 96.5 74 ILE B C 1
ATOM 1527 O O . ILE B 1 74 ? 13.047 -18.297 -11.734 1 96.5 74 ILE B O 1
ATOM 1531 N N . ASP B 1 75 ? 14.727 -18.781 -13.07 1 96.56 75 ASP B N 1
ATOM 1532 C CA . ASP B 1 75 ? 14.633 -17.5 -13.758 1 96.56 75 ASP B CA 1
ATOM 1533 C C . ASP B 1 75 ? 13.281 -17.344 -14.445 1 96.56 75 ASP B C 1
ATOM 1535 O O . ASP B 1 75 ? 12.664 -16.266 -14.367 1 96.56 75 ASP B O 1
ATOM 1539 N N . ALA B 1 76 ? 12.891 -18.422 -15.039 1 97.25 76 ALA B N 1
ATOM 1540 C CA . ALA B 1 76 ? 11.609 -18.375 -15.742 1 97.25 76 ALA B CA 1
ATOM 1541 C C . ALA B 1 76 ? 10.453 -18.156 -14.773 1 97.25 76 ALA B C 1
ATOM 1543 O O . ALA B 1 76 ? 9.531 -17.391 -15.055 1 97.25 76 ALA B O 1
ATOM 1544 N N . ALA B 1 77 ? 10.508 -18.797 -13.656 1 97.06 77 ALA B N 1
ATOM 1545 C CA . ALA B 1 77 ? 9.469 -18.656 -12.641 1 97.06 77 ALA B CA 1
ATOM 1546 C C . ALA B 1 77 ? 9.469 -17.234 -12.062 1 97.06 77 ALA B C 1
ATOM 1548 O O . ALA B 1 77 ? 8.406 -16.656 -11.828 1 97.06 77 ALA B O 1
ATOM 1549 N N . THR B 1 78 ? 10.609 -16.75 -11.898 1 95.5 78 THR B N 1
ATOM 1550 C CA . THR B 1 78 ? 10.75 -15.406 -11.359 1 95.5 78 THR B CA 1
ATOM 1551 C C . THR B 1 78 ? 10.195 -14.375 -12.344 1 95.5 78 THR B C 1
ATOM 1553 O O . THR B 1 78 ? 9.469 -13.461 -11.945 1 95.5 78 THR B O 1
ATOM 1556 N N . ASP B 1 79 ? 10.492 -14.555 -13.586 1 97.06 79 ASP B N 1
ATOM 1557 C CA . ASP B 1 79 ? 9.984 -13.656 -14.617 1 97.06 79 ASP B CA 1
ATOM 1558 C C . ASP B 1 79 ? 8.461 -13.734 -14.711 1 97.06 79 ASP B C 1
ATOM 1560 O O . ASP B 1 79 ? 7.789 -12.711 -14.867 1 97.06 79 ASP B O 1
ATOM 1564 N N . TRP B 1 80 ? 8.008 -14.945 -14.625 1 97.62 80 TRP B N 1
ATOM 1565 C CA . TRP B 1 80 ? 6.566 -15.156 -14.656 1 97.62 80 TRP B CA 1
ATOM 1566 C C . TRP B 1 80 ? 5.879 -14.414 -13.523 1 97.62 80 TRP B C 1
ATOM 1568 O O . TRP B 1 80 ? 4.906 -13.688 -13.742 1 97.62 80 TRP B O 1
ATOM 1578 N N . LEU B 1 81 ? 6.367 -14.508 -12.336 1 96.19 81 LEU B N 1
ATOM 1579 C CA . LEU B 1 81 ? 5.801 -13.828 -11.18 1 96.19 81 LEU B CA 1
ATOM 1580 C C . LEU B 1 81 ? 5.832 -12.32 -11.359 1 96.19 81 LEU B C 1
ATOM 1582 O O . LEU B 1 81 ? 4.84 -11.633 -11.094 1 96.19 81 LEU B O 1
ATOM 1586 N N . ALA B 1 82 ? 6.906 -11.844 -11.844 1 94.94 82 ALA B N 1
ATOM 1587 C CA . ALA B 1 82 ? 7.055 -10.406 -12.07 1 94.94 82 ALA B CA 1
ATOM 1588 C C . ALA B 1 82 ? 6.039 -9.906 -13.094 1 94.94 82 ALA B C 1
ATOM 1590 O O . ALA B 1 82 ? 5.426 -8.852 -12.906 1 94.94 82 ALA B O 1
ATOM 1591 N N . ASP B 1 83 ? 5.871 -10.68 -14.102 1 96.69 83 ASP B N 1
ATOM 1592 C CA . ASP B 1 83 ? 4.926 -10.312 -15.148 1 96.69 83 ASP B CA 1
ATOM 1593 C C . ASP B 1 83 ? 3.502 -10.242 -14.602 1 96.69 83 ASP B C 1
ATOM 1595 O O . ASP B 1 83 ? 2.754 -9.312 -14.93 1 96.69 83 ASP B O 1
ATOM 1599 N N . VAL B 1 84 ? 3.188 -11.164 -13.859 1 97.25 84 VAL B N 1
ATOM 1600 C CA . VAL B 1 84 ? 1.842 -11.211 -13.297 1 97.25 84 VAL B CA 1
ATOM 1601 C C . VAL B 1 84 ? 1.642 -10.031 -12.344 1 97.25 84 VAL B C 1
ATOM 1603 O O . VAL B 1 84 ? 0.583 -9.406 -12.336 1 97.25 84 VAL B O 1
ATOM 1606 N N . GLU B 1 85 ? 2.635 -9.773 -11.562 1 96 85 GLU B N 1
ATOM 1607 C CA . GLU B 1 85 ? 2.549 -8.648 -10.633 1 96 85 GLU B CA 1
ATOM 1608 C C . GLU B 1 85 ? 2.398 -7.324 -11.383 1 96 85 GLU B C 1
ATOM 1610 O O . GLU B 1 85 ? 1.596 -6.477 -10.992 1 96 85 GLU B O 1
ATOM 1615 N N . GLU B 1 86 ? 3.084 -7.211 -12.422 1 96.19 86 GLU B N 1
ATOM 1616 C CA . GLU B 1 86 ? 2.938 -6.023 -13.258 1 96.19 86 GLU B CA 1
ATOM 1617 C C . GLU B 1 86 ? 1.525 -5.918 -13.828 1 96.19 86 GLU B C 1
ATOM 1619 O O . GLU B 1 86 ? 0.952 -4.828 -13.883 1 96.19 86 GLU B O 1
ATOM 1624 N N . GLY B 1 87 ? 1.051 -7.008 -14.242 1 97.38 87 GLY B N 1
ATOM 1625 C CA . GLY B 1 87 ? -0.323 -7.035 -14.719 1 97.38 87 GLY B CA 1
ATOM 1626 C C . GLY B 1 87 ? -1.327 -6.602 -13.664 1 97.38 87 GLY B C 1
ATOM 1627 O O . GLY B 1 87 ? -2.25 -5.84 -13.961 1 97.38 87 GLY B O 1
ATOM 1628 N N . LEU B 1 88 ? -1.138 -7.086 -12.469 1 97.31 88 LEU B N 1
ATOM 1629 C CA . LEU B 1 88 ? -2.027 -6.73 -11.367 1 97.31 88 LEU B CA 1
ATOM 1630 C C . LEU B 1 88 ? -1.929 -5.242 -11.047 1 97.31 88 LEU B C 1
ATOM 1632 O O . LEU B 1 88 ? -2.928 -4.613 -10.695 1 97.31 88 LEU B O 1
ATOM 1636 N N . GLU B 1 89 ? -0.786 -4.719 -11.141 1 96.12 89 GLU B N 1
ATOM 1637 C CA . GLU B 1 89 ? -0.57 -3.297 -10.891 1 96.12 89 GLU B CA 1
ATOM 1638 C C . GLU B 1 89 ? -1.281 -2.436 -11.93 1 96.12 89 GLU B C 1
ATOM 1640 O O . GLU B 1 89 ? -1.853 -1.396 -11.594 1 96.12 89 GLU B O 1
ATOM 1645 N N . ALA B 1 90 ? -1.324 -2.896 -13.109 1 97.19 90 ALA B N 1
ATOM 1646 C CA . ALA B 1 90 ? -1.84 -2.115 -14.227 1 97.19 90 ALA B CA 1
ATOM 1647 C C . ALA B 1 90 ? -3.359 -2.215 -14.312 1 97.19 90 ALA B C 1
ATOM 1649 O O . ALA B 1 90 ? -4.023 -1.3 -14.812 1 97.19 90 ALA B O 1
ATOM 1650 N N . LEU B 1 91 ? -3.877 -3.26 -13.852 1 97.69 91 LEU B N 1
ATOM 1651 C CA . LEU B 1 91 ? -5.309 -3.512 -13.984 1 97.69 91 LEU B CA 1
ATOM 1652 C C . LEU B 1 91 ? -6.074 -2.973 -12.781 1 97.69 91 LEU B C 1
ATOM 1654 O O . LEU B 1 91 ? -5.988 -3.531 -11.688 1 97.69 91 LEU B O 1
ATOM 1658 N N . PRO B 1 92 ? -6.887 -1.968 -13.039 1 97.44 92 PRO B N 1
ATOM 1659 C CA . PRO B 1 92 ? -7.633 -1.434 -11.891 1 97.44 92 PRO B CA 1
ATOM 1660 C C . PRO B 1 92 ? -8.75 -2.365 -11.43 1 97.44 92 PRO B C 1
ATOM 1662 O O . PRO B 1 92 ? -9.445 -2.959 -12.258 1 97.44 92 PRO B O 1
ATOM 1665 N N . ALA B 1 93 ? -8.766 -2.568 -10.102 1 97.31 93 ALA B N 1
ATOM 1666 C CA . ALA B 1 93 ? -9.953 -3.18 -9.508 1 97.31 93 ALA B CA 1
ATOM 1667 C C . ALA B 1 93 ? -11.125 -2.195 -9.484 1 97.31 93 ALA B C 1
ATOM 1669 O O . ALA B 1 93 ? -10.938 -1.01 -9.203 1 97.31 93 ALA B O 1
ATOM 1670 N N . ARG B 1 94 ? -12.297 -2.672 -9.742 1 96.06 94 ARG B N 1
ATOM 1671 C CA . ARG B 1 94 ? -13.461 -1.799 -9.859 1 96.06 94 ARG B CA 1
ATOM 1672 C C . ARG B 1 94 ? -14.43 -2.025 -8.703 1 96.06 94 ARG B C 1
ATOM 1674 O O . ARG B 1 94 ? -15.391 -1.266 -8.531 1 96.06 94 ARG B O 1
ATOM 1681 N N . THR B 1 95 ? -14.273 -3.072 -7.953 1 95.19 95 THR B N 1
ATOM 1682 C CA . THR B 1 95 ? -15.102 -3.379 -6.793 1 95.19 95 THR B CA 1
ATOM 1683 C C . THR B 1 95 ? -14.234 -3.59 -5.551 1 95.19 95 THR B C 1
ATOM 1685 O O . THR B 1 95 ? -13.023 -3.779 -5.66 1 95.19 95 THR B O 1
ATOM 1688 N N . LEU B 1 96 ? -14.93 -3.566 -4.438 1 94.25 96 LEU B N 1
ATOM 1689 C CA . LEU B 1 96 ? -14.211 -3.814 -3.193 1 94.25 96 LEU B CA 1
ATOM 1690 C C . LEU B 1 96 ? -13.688 -5.246 -3.145 1 94.25 96 LEU B C 1
ATOM 1692 O O . LEU B 1 96 ? -12.609 -5.496 -2.604 1 94.25 96 LEU B O 1
ATOM 1696 N N . GLU B 1 97 ? -14.398 -6.086 -3.791 1 94.56 97 GLU B N 1
ATOM 1697 C CA . GLU B 1 97 ? -13.953 -7.473 -3.859 1 94.56 97 GLU B CA 1
ATOM 1698 C C . GLU B 1 97 ? -12.648 -7.598 -4.641 1 94.56 97 GLU B C 1
ATOM 1700 O O . GLU B 1 97 ? -11.734 -8.312 -4.227 1 94.56 97 GLU B O 1
ATOM 1705 N N . GLY B 1 98 ? -12.594 -6.871 -5.734 1 96.62 98 GLY B N 1
ATOM 1706 C CA . GLY B 1 98 ? -11.367 -6.859 -6.516 1 96.62 98 GLY B CA 1
ATOM 1707 C C . GLY B 1 98 ? -10.195 -6.23 -5.785 1 96.62 98 GLY B C 1
ATOM 1708 O O . GLY B 1 98 ? -9.078 -6.746 -5.828 1 96.62 98 GLY B O 1
ATOM 1709 N N . VAL B 1 99 ? -10.492 -5.191 -5.078 1 96.81 99 VAL B N 1
ATOM 1710 C CA . VAL B 1 99 ? -9.469 -4.523 -4.289 1 96.81 99 VAL B CA 1
ATOM 1711 C C . VAL B 1 99 ? -8.938 -5.469 -3.217 1 96.81 99 VAL B C 1
ATOM 1713 O O . VAL B 1 99 ? -7.727 -5.574 -3.016 1 96.81 99 VAL B O 1
ATOM 1716 N N . ARG B 1 100 ? -9.805 -6.133 -2.561 1 96.25 100 ARG B N 1
ATOM 1717 C CA . ARG B 1 100 ? -9.414 -7.066 -1.511 1 96.25 100 ARG B CA 1
ATOM 1718 C C . ARG B 1 100 ? -8.617 -8.234 -2.088 1 96.25 100 ARG B C 1
ATOM 1720 O O . ARG B 1 100 ? -7.695 -8.734 -1.447 1 96.25 100 ARG B O 1
ATOM 1727 N N . ALA B 1 101 ? -9.023 -8.656 -3.26 1 96.56 101 ALA B N 1
ATOM 1728 C CA . ALA B 1 101 ? -8.266 -9.727 -3.896 1 96.56 101 ALA B CA 1
ATOM 1729 C C . ALA B 1 101 ? -6.816 -9.312 -4.141 1 96.56 101 ALA B C 1
ATOM 1731 O O . ALA B 1 101 ? -5.891 -10.07 -3.838 1 96.56 101 ALA B O 1
ATOM 1732 N N . LYS B 1 102 ? -6.613 -8.117 -4.652 1 97.06 102 LYS B N 1
ATOM 1733 C CA . LYS B 1 102 ? -5.262 -7.602 -4.84 1 97.06 102 LYS B CA 1
ATOM 1734 C C . LYS B 1 102 ? -4.539 -7.453 -3.504 1 97.06 102 LYS B C 1
ATOM 1736 O O . LYS B 1 102 ? -3.344 -7.734 -3.404 1 97.06 102 LYS B O 1
ATOM 1741 N N . ALA B 1 103 ? -5.262 -7.023 -2.496 1 95.75 103 ALA B N 1
ATOM 1742 C CA . ALA B 1 103 ? -4.684 -6.828 -1.17 1 95.75 103 ALA B CA 1
ATOM 1743 C C . ALA B 1 103 ? -4.164 -8.141 -0.6 1 95.75 103 ALA B C 1
ATOM 1745 O O . ALA B 1 103 ? -3.125 -8.172 0.066 1 95.75 103 ALA B O 1
ATOM 1746 N N . ARG B 1 104 ? -4.832 -9.203 -0.861 1 95.31 104 ARG B N 1
ATOM 1747 C CA . ARG B 1 104 ? -4.391 -10.508 -0.377 1 95.31 104 ARG B CA 1
ATOM 1748 C C . ARG B 1 104 ? -3.074 -10.914 -1.027 1 95.31 104 ARG B C 1
ATOM 1750 O O . ARG B 1 104 ? -2.229 -11.547 -0.389 1 95.31 104 ARG B O 1
ATOM 1757 N N . VAL B 1 105 ? -2.971 -10.531 -2.266 1 96 105 VAL B N 1
ATOM 1758 C CA . VAL B 1 105 ? -1.709 -10.805 -2.949 1 96 105 VAL B CA 1
ATOM 1759 C C . VAL B 1 105 ? -0.575 -10.047 -2.258 1 96 105 VAL B C 1
ATOM 1761 O O . VAL B 1 105 ? 0.47 -10.633 -1.957 1 96 105 VAL B O 1
ATOM 1764 N N . VAL B 1 106 ? -0.781 -8.789 -1.967 1 94.88 106 VAL B N 1
ATOM 1765 C CA . VAL B 1 106 ? 0.238 -7.98 -1.312 1 94.88 106 VAL B CA 1
ATOM 1766 C C . VAL B 1 106 ? 0.599 -8.594 0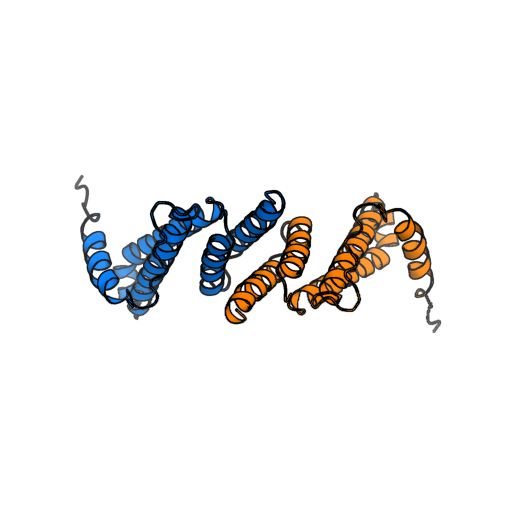.039 1 94.88 106 VAL B C 1
ATOM 1768 O O . VAL B 1 106 ? 1.775 -8.664 0.401 1 94.88 106 VAL B O 1
ATOM 1771 N N . GLN B 1 107 ? -0.361 -9 0.729 1 91.62 107 GLN B N 1
ATOM 1772 C CA . GLN B 1 107 ? -0.137 -9.594 2.041 1 91.62 107 GLN B CA 1
ATOM 1773 C C . GLN B 1 107 ? 0.718 -10.859 1.937 1 91.62 107 GLN B C 1
ATOM 1775 O O . GLN B 1 107 ? 1.505 -11.156 2.838 1 91.62 107 GLN B O 1
ATOM 1780 N N . SER B 1 108 ? 0.56 -11.492 0.875 1 90.81 108 SER B N 1
ATOM 1781 C CA . SER B 1 108 ? 1.274 -12.75 0.687 1 90.81 108 SER B CA 1
ATOM 1782 C C . SER B 1 108 ? 2.705 -12.508 0.216 1 90.81 108 SER B C 1
ATOM 1784 O O . SER B 1 108 ? 3.551 -13.398 0.298 1 90.81 108 SER B O 1
ATOM 1786 N N . THR B 1 109 ? 3.008 -11.32 -0.509 1 83.06 109 THR B N 1
ATOM 1787 C CA . THR B 1 109 ? 4.316 -11.008 -1.075 1 83.06 109 THR B CA 1
ATOM 1788 C C . THR B 1 109 ? 5.289 -10.578 0.02 1 83.06 109 THR B C 1
ATOM 1790 O O . THR B 1 109 ? 6.504 -10.695 -0.145 1 83.06 109 THR B O 1
ATOM 1793 N N . GLY B 1 110 ? 4.855 -10.281 1.137 1 68.12 110 GLY B N 1
ATOM 1794 C CA . GLY B 1 110 ? 5.746 -9.742 2.152 1 68.12 110 GLY B CA 1
ATOM 1795 C C . GLY B 1 110 ? 6.285 -8.367 1.798 1 68.12 110 GLY B C 1
ATOM 1796 O O . GLY B 1 110 ? 5.52 -7.461 1.466 1 68.12 110 GLY B O 1
ATOM 1797 N N . HIS B 1 111 ? 7.684 -8.055 1.657 1 62.31 111 HIS B N 1
ATOM 1798 C CA . HIS B 1 111 ? 8.367 -6.77 1.528 1 62.31 111 HIS B CA 1
ATOM 1799 C C . HIS B 1 111 ? 8.289 -6.246 0.098 1 62.31 111 HIS B C 1
ATOM 1801 O O . HIS B 1 111 ? 8.375 -5.039 -0.13 1 62.31 111 HIS B O 1
ATOM 1807 N N . GLY B 1 112 ? 7.781 -6.922 -0.848 1 63.16 112 GLY B N 1
ATOM 1808 C CA . GLY B 1 112 ? 7.895 -6.52 -2.24 1 63.16 112 GLY B CA 1
ATOM 1809 C C . GLY B 1 112 ? 6.574 -6.09 -2.848 1 63.16 112 GLY B C 1
ATOM 1810 O O . GLY B 1 112 ? 6.48 -5.879 -4.059 1 63.16 112 GLY B O 1
ATOM 1811 N N . GLY B 1 113 ? 5.723 -5.551 -2.059 1 83.06 113 GLY B N 1
ATOM 1812 C CA . GLY B 1 113 ? 4.406 -5.316 -2.629 1 83.06 113 GLY B CA 1
ATOM 1813 C C . GLY B 1 113 ? 4.012 -3.85 -2.635 1 83.06 113 GLY B C 1
ATOM 1814 O O . GLY B 1 113 ? 2.824 -3.52 -2.693 1 83.06 113 GLY B O 1
ATOM 1815 N N . ALA B 1 114 ? 5.16 -2.979 -2.707 1 85.75 114 ALA B N 1
ATOM 1816 C CA . ALA B 1 114 ? 4.875 -1.558 -2.529 1 85.75 114 ALA B CA 1
ATOM 1817 C C . ALA B 1 114 ? 4.133 -0.992 -3.734 1 85.75 114 ALA B C 1
ATOM 1819 O O . ALA B 1 114 ? 3.193 -0.207 -3.582 1 85.75 114 ALA B O 1
ATOM 1820 N N . ASP B 1 115 ? 4.57 -1.384 -4.895 1 89.31 115 ASP B N 1
ATOM 1821 C CA . ASP B 1 115 ? 3.922 -0.87 -6.094 1 89.31 115 ASP B CA 1
ATOM 1822 C C . ASP B 1 115 ? 2.477 -1.355 -6.191 1 89.31 115 ASP B C 1
ATOM 1824 O O . ASP B 1 115 ? 1.581 -0.589 -6.551 1 89.31 115 ASP B O 1
ATOM 1828 N N . LEU B 1 116 ? 2.318 -2.574 -5.895 1 93.88 116 LEU B N 1
ATOM 1829 C CA . LEU B 1 116 ? 0.96 -3.104 -5.926 1 93.88 116 LEU B CA 1
ATOM 1830 C C . LEU B 1 116 ? 0.108 -2.479 -4.824 1 93.88 116 LEU B C 1
ATOM 1832 O O . LEU B 1 116 ? -1.074 -2.197 -5.035 1 93.88 116 LEU B O 1
ATOM 1836 N N . ALA B 1 117 ? 0.703 -2.268 -3.691 1 93.62 117 ALA B N 1
ATOM 1837 C CA . ALA B 1 117 ? -0.018 -1.581 -2.623 1 93.62 117 ALA B CA 1
ATOM 1838 C C . ALA B 1 117 ? -0.464 -0.191 -3.066 1 93.62 117 ALA B C 1
ATOM 1840 O O . ALA B 1 117 ? -1.593 0.223 -2.791 1 93.62 117 ALA B O 1
ATOM 1841 N N . SER B 1 118 ? 0.359 0.492 -3.748 1 92.81 118 SER B N 1
ATOM 1842 C CA . SER B 1 118 ? 0.014 1.808 -4.277 1 92.81 118 SER B CA 1
ATOM 1843 C C . SER B 1 118 ? -1.138 1.719 -5.273 1 92.81 118 SER B C 1
ATOM 1845 O O . SER B 1 118 ? -2.033 2.564 -5.273 1 92.81 118 SER B O 1
ATOM 1847 N N . ALA B 1 119 ? -1.091 0.753 -6.074 1 94.44 119 ALA B N 1
ATOM 1848 C CA . ALA B 1 119 ? -2.168 0.551 -7.043 1 94.44 119 ALA B CA 1
ATOM 1849 C C . ALA B 1 119 ? -3.492 0.28 -6.336 1 94.44 119 ALA B C 1
ATOM 1851 O O . ALA B 1 119 ? -4.543 0.762 -6.766 1 94.44 119 ALA B O 1
ATOM 1852 N N . ILE B 1 120 ? -3.395 -0.468 -5.309 1 95.12 120 ILE B N 1
ATOM 1853 C CA . ILE B 1 120 ? -4.582 -0.803 -4.531 1 95.12 120 ILE B CA 1
ATOM 1854 C C . ILE B 1 120 ? -5.18 0.466 -3.926 1 95.12 120 ILE B C 1
ATOM 1856 O O . ILE B 1 120 ? -6.398 0.66 -3.953 1 95.12 120 ILE B O 1
ATOM 1860 N N . ILE B 1 121 ? -4.316 1.239 -3.42 1 94.25 121 ILE B N 1
ATOM 1861 C CA . ILE B 1 121 ? -4.754 2.502 -2.838 1 94.25 121 ILE B CA 1
ATOM 1862 C C . ILE B 1 121 ? -5.422 3.361 -3.91 1 94.25 121 ILE B C 1
ATOM 1864 O O . ILE B 1 121 ? -6.492 3.932 -3.682 1 94.25 121 ILE B O 1
ATOM 1868 N N . ARG B 1 122 ? -4.844 3.447 -5.023 1 94.38 122 ARG B N 1
ATOM 1869 C CA . ARG B 1 122 ? -5.426 4.191 -6.137 1 94.38 122 ARG B CA 1
ATOM 1870 C C . ARG B 1 122 ? -6.801 3.641 -6.5 1 94.38 122 ARG B C 1
ATOM 1872 O O . ARG B 1 122 ? -7.75 4.402 -6.695 1 94.38 122 ARG B O 1
ATOM 1879 N N . ASP B 1 123 ? -6.918 2.377 -6.617 1 96.31 123 ASP B N 1
ATOM 1880 C CA . ASP B 1 123 ? -8.195 1.75 -6.949 1 96.31 123 ASP B CA 1
ATOM 1881 C C . ASP B 1 123 ? -9.25 2.07 -5.898 1 96.31 123 ASP B C 1
ATOM 1883 O O . ASP B 1 123 ? -10.398 2.385 -6.238 1 96.31 123 ASP B O 1
ATOM 1887 N N . LEU B 1 124 ? -8.836 1.892 -4.652 1 95.56 124 LEU B N 1
ATOM 1888 C CA . LEU B 1 124 ? -9.734 2.127 -3.529 1 95.56 124 LEU B CA 1
ATOM 1889 C C . LEU B 1 124 ? -10.305 3.539 -3.578 1 95.56 124 LEU B C 1
ATOM 1891 O O . LEU B 1 124 ? -11.516 3.732 -3.402 1 95.56 124 LEU B O 1
ATOM 1895 N N . LEU B 1 125 ? -9.539 4.48 -3.852 1 94.62 125 LEU B N 1
ATOM 1896 C CA . LEU B 1 125 ? -9.953 5.879 -3.855 1 94.62 125 LEU B CA 1
ATOM 1897 C C . LEU B 1 125 ? -10.758 6.203 -5.113 1 94.62 125 LEU B C 1
ATOM 1899 O O . LEU B 1 125 ? -11.648 7.051 -5.082 1 94.62 125 LEU B O 1
ATOM 1903 N N . ALA B 1 126 ? -10.461 5.566 -6.16 1 93.94 126 ALA B N 1
ATOM 1904 C CA . ALA B 1 126 ? -11.188 5.777 -7.41 1 93.94 126 ALA B CA 1
ATOM 1905 C C . ALA B 1 126 ? -12.633 5.32 -7.289 1 93.94 126 ALA B C 1
ATOM 1907 O O . ALA B 1 126 ? -13.508 5.805 -8.008 1 93.94 126 ALA B O 1
ATOM 1908 N N . MET B 1 127 ? -12.859 4.488 -6.359 1 90.12 127 MET B N 1
ATOM 1909 C CA . MET B 1 127 ? -14.203 3.951 -6.176 1 90.12 127 MET B CA 1
ATOM 1910 C C . MET B 1 127 ? -15.109 4.977 -5.508 1 90.12 127 MET B C 1
ATOM 1912 O O . MET B 1 127 ? -16.344 4.848 -5.555 1 90.12 127 MET B O 1
ATOM 1916 N N . GLU B 1 128 ? -14.602 5.82 -4.707 1 80.31 128 GLU B N 1
ATOM 1917 C CA . GLU B 1 128 ? -15.406 6.863 -4.078 1 80.31 128 GLU B CA 1
ATOM 1918 C C . GLU B 1 128 ? -16.031 7.781 -5.125 1 80.31 128 GLU B C 1
ATOM 1920 O O . GLU B 1 128 ? -17.109 8.328 -4.91 1 80.31 128 GLU B O 1
ATOM 1925 N N . GLY B 1 129 ? -15.281 8.172 -6.043 1 60.25 129 GLY B N 1
ATOM 1926 C CA . GLY B 1 129 ? -15.859 9.039 -7.059 1 60.25 129 GLY B CA 1
ATOM 1927 C C . GLY B 1 129 ? -16.984 8.375 -7.832 1 60.25 129 GLY B C 1
ATOM 1928 O O . GLY B 1 129 ? -17.719 9.047 -8.555 1 60.25 129 GLY B O 1
ATOM 1929 N N . VAL B 1 130 ? -17.078 7.152 -7.938 1 44.56 130 VAL B N 1
ATOM 1930 C CA . VAL B 1 130 ? -18.141 6.551 -8.727 1 44.56 130 VAL B CA 1
ATOM 1931 C C . VAL B 1 130 ? -19.422 6.457 -7.883 1 44.56 130 VAL B C 1
ATOM 1933 O O . VAL B 1 130 ? -20.484 6.125 -8.398 1 44.56 130 VAL B O 1
ATOM 1936 N N . ALA B 1 131 ? -19.422 6.738 -6.602 1 36.44 131 ALA B N 1
ATOM 1937 C CA . ALA B 1 131 ? -20.766 6.758 -6.008 1 36.44 131 ALA B CA 1
ATOM 1938 C C . ALA B 1 131 ? -21.406 8.141 -6.141 1 36.44 131 ALA B C 1
ATOM 1940 O O . ALA B 1 131 ? -20.703 9.148 -6.219 1 36.44 131 ALA B O 1
#

Foldseek 3Di:
DDPPCPVPPLVVVLVPVLVPVPPVPVCPVCPPVPDPCNVLLVLLVQLVSLVVQLVVLVVQCPDPVSCVVCVVSNVVSVVSNVVSLVVNLPDADQDPVSLVSLVVSLVVVPPPCVSSVVSSVVNVVVNVVVD/DDPPCPVPPLVVVLPPVLPPVPPVPVCPVCPPVPDPCNVLLVLLVQLVSLVVQLVVLVVQPPDPVSCVVCVVVNVVSVVSNVVSLVVNLVDADQDPVSLVSLVVSLVVVPPPCVSSVVSSVVNVVVNVVVD